Protein AF-A0A800J7E5-F1 (afdb_monomer_lite)

Secondary structure (DSSP, 8-state):
-PPPHHHHHHHHHHHHHHHT--HHHHHHHHHTHHHHHHHHHHS-HHHHHHHHHHHHHHHHHHHSGGG----HHHHHHHHHTTT---SSGGGGGGS-HHHHHHHHHHHHHH-THHHHHHH-S-SS-TTSSTTTSHHHHHHHHHHHHHHHHHHTT----SGGGHHHHHHHHHHHHH--HHHHHHHHHHHHHHHHHHHTTPPP--SS-GGGHHHHSTTHHHHHHHHHHHHHHHHHHHHHHHH-TT-EEEEETTTTEEEEE-SSHHHHHHHH--

Radius of gyration: 21.54 Å; chains: 1; bounding box: 49×42×63 Å

pLDDT: mean 70.11, std 16.95, range [33.72, 95.81]

Structure (mmCIF, N/CA/C/O backbone):
data_AF-A0A800J7E5-F1
#
_entry.id   AF-A0A800J7E5-F1
#
loop_
_atom_site.group_PDB
_atom_site.id
_atom_site.type_symbol
_atom_site.label_atom_id
_atom_site.label_alt_id
_atom_site.label_comp_id
_atom_site.label_asym_id
_atom_site.label_entity_id
_atom_site.label_seq_id
_atom_site.pdbx_PDB_ins_code
_atom_site.Cartn_x
_atom_site.Cartn_y
_atom_site.Cartn_z
_atom_site.occupancy
_atom_site.B_iso_or_equiv
_atom_site.auth_seq_id
_atom_site.auth_comp_id
_atom_site.auth_asym_id
_atom_site.auth_atom_id
_atom_site.pdbx_PDB_model_num
ATOM 1 N N . MET A 1 1 ? -22.835 11.281 12.308 1.00 57.75 1 MET A N 1
ATOM 2 C CA . MET A 1 1 ? -21.982 12.277 12.994 1.00 57.75 1 MET A CA 1
ATOM 3 C C . MET A 1 1 ? -21.643 13.402 12.027 1.00 57.75 1 MET A C 1
ATOM 5 O O . MET A 1 1 ? -21.730 13.185 10.824 1.00 57.75 1 MET A O 1
ATOM 9 N N . ARG A 1 2 ? -21.329 14.606 12.524 1.00 81.38 2 ARG A N 1
ATOM 10 C CA . ARG A 1 2 ? -20.777 15.681 11.682 1.00 81.38 2 ARG A CA 1
ATOM 11 C C . ARG A 1 2 ? -19.274 15.453 11.550 1.00 81.38 2 ARG A C 1
ATOM 13 O O . ARG A 1 2 ? -18.627 15.293 12.574 1.00 81.38 2 ARG A O 1
ATOM 20 N N . LEU A 1 3 ? -18.767 15.459 10.318 1.00 87.06 3 LEU A N 1
ATOM 21 C CA . LEU A 1 3 ? -17.336 15.328 10.045 1.00 87.06 3 LEU A CA 1
ATOM 22 C C . LEU A 1 3 ? -16.571 16.547 10.565 1.00 87.06 3 LEU A C 1
ATOM 24 O O . LEU A 1 3 ? -17.010 17.690 10.351 1.00 87.06 3 LEU A O 1
ATOM 28 N N . THR A 1 4 ? -15.418 16.298 11.178 1.00 92.94 4 THR A N 1
ATOM 29 C CA . THR A 1 4 ? -14.428 17.319 11.532 1.00 92.94 4 THR A CA 1
ATOM 30 C C . THR A 1 4 ? -13.880 18.003 1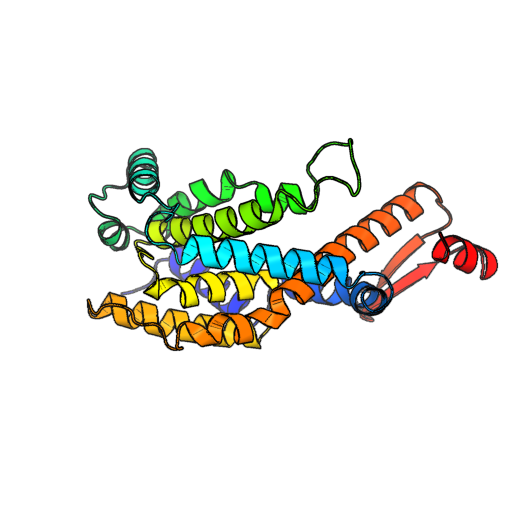0.274 1.00 92.94 4 THR A C 1
ATOM 32 O O . THR A 1 4 ? -14.097 17.558 9.141 1.00 92.94 4 THR A O 1
ATOM 35 N N . ASP A 1 5 ? -13.172 19.122 10.438 1.00 93.12 5 ASP A N 1
ATOM 36 C CA . ASP A 1 5 ? -12.547 19.801 9.296 1.00 93.12 5 ASP A CA 1
ATOM 37 C C . ASP A 1 5 ? -11.437 18.955 8.657 1.00 93.12 5 ASP A C 1
ATOM 39 O O . ASP A 1 5 ? -11.284 18.981 7.430 1.00 93.12 5 ASP A O 1
ATOM 43 N N . TYR A 1 6 ? -10.734 18.159 9.471 1.00 91.94 6 TYR A N 1
ATOM 44 C CA . TYR A 1 6 ? -9.749 17.183 9.016 1.00 91.94 6 TYR A CA 1
ATOM 45 C C . TYR A 1 6 ? -10.402 16.096 8.161 1.00 91.94 6 TYR A C 1
ATOM 47 O O . TYR A 1 6 ? -10.038 15.917 7.000 1.00 91.94 6 TYR A O 1
ATOM 55 N N . GLU A 1 7 ? -11.442 15.439 8.676 1.00 92.19 7 GLU A N 1
ATOM 56 C CA . GLU A 1 7 ? -12.164 14.385 7.954 1.00 92.19 7 GLU A CA 1
ATOM 57 C C . GLU A 1 7 ? -12.801 14.910 6.667 1.00 92.19 7 GLU A C 1
ATOM 59 O O . GLU A 1 7 ? -12.764 14.251 5.632 1.00 92.19 7 GLU A O 1
ATOM 64 N N . ARG A 1 8 ? -13.334 16.138 6.679 1.00 93.50 8 ARG A N 1
ATOM 65 C CA . ARG A 1 8 ? -13.879 16.769 5.470 1.00 93.50 8 ARG A CA 1
ATOM 66 C C . ARG A 1 8 ? -12.790 17.046 4.434 1.00 93.50 8 ARG A C 1
ATOM 68 O O . ARG A 1 8 ? -13.059 17.015 3.234 1.00 93.50 8 ARG A O 1
ATOM 75 N N . LYS A 1 9 ? -11.566 17.363 4.869 1.00 91.06 9 LYS A N 1
ATOM 76 C CA . LYS A 1 9 ? -10.411 17.508 3.974 1.00 91.06 9 LYS A CA 1
ATOM 77 C C . LYS A 1 9 ? -10.008 16.154 3.394 1.00 91.06 9 LYS A C 1
ATOM 79 O O . LYS A 1 9 ? -9.922 16.065 2.171 1.00 91.06 9 LYS A O 1
ATOM 84 N N . ALA A 1 10 ? -9.861 15.134 4.235 1.00 86.75 10 ALA A N 1
ATOM 85 C CA . ALA A 1 10 ? -9.541 13.773 3.819 1.00 86.75 10 ALA A CA 1
ATOM 86 C C . ALA A 1 10 ? -10.580 13.230 2.823 1.00 86.75 10 ALA A C 1
ATOM 88 O O . ALA A 1 10 ? -10.222 12.769 1.744 1.00 86.75 10 ALA A O 1
ATOM 89 N N . GLN A 1 11 ? -11.875 13.406 3.104 1.00 89.12 11 GLN A N 1
ATOM 90 C CA . GLN A 1 11 ? -12.958 13.022 2.198 1.00 89.12 11 GLN A CA 1
ATOM 91 C C . GLN A 1 11 ? -12.808 13.675 0.817 1.00 89.12 11 GLN A C 1
ATOM 93 O O . GLN A 1 11 ? -12.872 12.990 -0.200 1.00 89.12 11 GLN A O 1
ATOM 98 N N . ARG A 1 12 ? -12.561 14.991 0.755 1.00 86.81 12 ARG A N 1
ATOM 99 C CA . ARG A 1 12 ? -12.357 15.688 -0.528 1.00 86.81 12 ARG A CA 1
ATOM 100 C C . ARG A 1 12 ? -11.139 15.168 -1.288 1.00 86.81 12 ARG A C 1
ATOM 102 O O . ARG A 1 12 ? -11.148 15.158 -2.518 1.00 86.81 12 ARG A O 1
ATOM 109 N N . GLU A 1 13 ? -10.074 14.802 -0.581 1.00 80.31 13 GLU A N 1
ATOM 110 C CA . GLU A 1 13 ? -8.869 14.225 -1.183 1.00 80.31 13 GLU A CA 1
ATOM 111 C C . GLU A 1 13 ? -9.143 12.832 -1.753 1.00 80.31 13 GLU A C 1
ATOM 113 O O . GLU A 1 13 ? -8.784 12.582 -2.905 1.00 80.31 13 GLU A O 1
ATOM 118 N N . ILE A 1 14 ? -9.864 11.987 -1.012 1.00 81.50 14 ILE A N 1
ATOM 119 C CA . ILE A 1 14 ? -10.310 10.664 -1.463 1.00 81.50 14 ILE A CA 1
ATOM 120 C C . ILE A 1 14 ? -11.225 10.797 -2.680 1.00 81.50 14 ILE A C 1
ATOM 122 O O . ILE A 1 14 ? -10.956 10.181 -3.702 1.00 81.50 14 ILE A O 1
ATOM 126 N N . GLU A 1 15 ? -12.244 11.658 -2.642 1.00 82.88 15 GLU A N 1
ATOM 127 C CA . GLU A 1 15 ? -13.165 11.872 -3.768 1.00 82.88 15 GLU A CA 1
ATOM 128 C C . GLU A 1 15 ? -12.443 12.384 -5.022 1.00 82.88 15 GLU A C 1
ATOM 130 O O . GLU A 1 15 ? -12.797 12.029 -6.150 1.00 82.88 15 GLU A O 1
ATOM 135 N N . ARG A 1 16 ? -11.431 13.247 -4.853 1.00 78.62 16 ARG A N 1
ATOM 136 C CA . ARG A 1 16 ? -10.593 13.729 -5.961 1.00 78.62 16 ARG A CA 1
ATOM 137 C C . ARG A 1 16 ? -9.743 12.598 -6.529 1.00 78.62 16 ARG A C 1
ATOM 139 O O . ARG A 1 16 ? -9.667 12.442 -7.749 1.00 78.62 16 ARG A O 1
ATOM 146 N N . TRP A 1 17 ? -9.127 11.804 -5.653 1.00 77.44 17 TRP A N 1
ATOM 147 C CA . TRP A 1 17 ? -8.387 10.617 -6.053 1.00 77.44 17 TRP A CA 1
ATOM 148 C C . TRP A 1 17 ? -9.305 9.645 -6.790 1.00 77.44 17 TRP A C 1
ATOM 150 O O . TRP A 1 17 ? -8.951 9.230 -7.889 1.00 77.44 17 TRP A O 1
ATOM 160 N N . GLU A 1 18 ? -10.500 9.342 -6.272 1.00 72.94 18 GLU A N 1
ATOM 161 C CA . GLU A 1 18 ? -11.514 8.453 -6.855 1.00 72.94 18 GLU A CA 1
ATOM 162 C C . GLU A 1 18 ? -11.912 8.858 -8.275 1.00 72.94 18 GLU A C 1
ATOM 164 O O . GLU A 1 18 ? -11.891 8.017 -9.178 1.00 72.94 18 GLU A O 1
ATOM 169 N N . ARG A 1 19 ? -12.152 10.152 -8.500 1.00 73.81 19 ARG A N 1
ATOM 170 C CA . ARG A 1 19 ? -12.465 10.713 -9.824 1.00 73.81 19 ARG A CA 1
ATOM 171 C C . ARG A 1 19 ? -11.281 10.728 -10.795 1.00 73.81 19 ARG A C 1
ATOM 173 O O . ARG A 1 19 ? -11.481 10.963 -11.981 1.00 73.81 19 ARG A O 1
ATOM 180 N N . GLY A 1 20 ? -10.067 10.437 -10.326 1.00 63.81 20 GLY A N 1
ATOM 181 C CA . GLY A 1 20 ? -8.857 10.474 -11.149 1.00 63.81 20 GLY A CA 1
ATOM 182 C C . GLY A 1 20 ? -8.358 11.896 -11.416 1.00 63.81 20 GLY A C 1
ATOM 183 O O . GLY A 1 20 ? -7.551 12.103 -12.314 1.00 63.81 20 GLY A O 1
ATOM 184 N N . GLU A 1 21 ? -8.805 12.878 -10.632 1.00 54.41 21 GLU A N 1
ATOM 185 C CA . GLU A 1 21 ? -8.426 14.297 -10.733 1.00 54.41 21 GLU A CA 1
ATOM 186 C C . GLU A 1 21 ? -7.140 14.616 -9.950 1.00 54.41 21 GLU A C 1
ATOM 188 O O . GLU A 1 21 ? -6.928 15.721 -9.448 1.00 54.41 21 GLU A O 1
ATOM 193 N N . SER A 1 22 ? -6.262 13.624 -9.812 1.00 53.06 22 SER A N 1
ATOM 194 C CA . SER A 1 22 ? -4.907 13.851 -9.331 1.00 53.06 22 SER A CA 1
ATOM 195 C C . SER A 1 22 ? -4.099 14.467 -10.470 1.00 53.06 22 SER A C 1
ATOM 197 O O . SER A 1 22 ? -3.801 13.786 -11.453 1.00 53.06 22 SER A O 1
ATOM 199 N N . LEU A 1 23 ? -3.720 15.741 -10.319 1.00 39.16 23 LEU A N 1
ATOM 200 C CA . LEU A 1 23 ? -2.792 16.433 -11.225 1.00 39.16 23 LEU A CA 1
ATOM 201 C C . LEU A 1 23 ? -1.513 15.611 -11.458 1.00 39.16 23 LEU A C 1
ATOM 203 O O . LEU A 1 23 ? -0.957 15.636 -12.548 1.00 39.16 23 LEU A O 1
ATOM 207 N N . PHE A 1 24 ? -1.092 14.822 -10.465 1.00 40.38 24 PHE A N 1
ATOM 208 C CA . PHE A 1 24 ? 0.073 13.947 -10.561 1.00 40.38 24 PHE A CA 1
ATOM 209 C C . PHE A 1 24 ? -0.199 12.674 -11.381 1.00 40.38 24 PHE A C 1
ATOM 211 O O . PHE A 1 24 ? 0.635 12.280 -12.183 1.00 40.38 24 PHE A O 1
ATOM 218 N N . GLY A 1 25 ? -1.372 12.046 -11.237 1.00 46.09 25 GLY A N 1
ATOM 219 C CA . GLY A 1 25 ? -1.725 10.821 -11.971 1.00 46.09 25 GLY A CA 1
ATOM 220 C C . GLY A 1 25 ? -1.997 11.059 -13.459 1.00 46.09 25 GLY A C 1
ATOM 221 O O . GLY A 1 25 ? -1.584 10.259 -14.295 1.00 46.09 25 GLY A O 1
ATOM 222 N N . GLN A 1 26 ? -2.638 12.182 -13.798 1.00 45.44 26 GLN A N 1
ATOM 223 C CA . GLN A 1 26 ? -2.862 12.580 -15.193 1.00 45.44 26 GLN A CA 1
ATOM 224 C C . GLN A 1 26 ? -1.558 13.011 -15.876 1.00 45.44 26 GLN A C 1
ATOM 226 O O . GLN A 1 26 ? -1.307 12.602 -17.008 1.00 45.44 26 GLN A O 1
ATOM 231 N N . ALA A 1 27 ? -0.701 13.766 -15.176 1.00 40.22 27 ALA A N 1
ATOM 232 C CA . ALA A 1 27 ? 0.614 14.156 -15.685 1.00 40.22 27 ALA A CA 1
ATOM 233 C C . ALA A 1 27 ? 1.555 12.952 -15.851 1.00 40.22 27 ALA A C 1
ATOM 235 O O . ALA A 1 27 ? 2.236 12.847 -16.868 1.00 40.22 27 ALA A O 1
ATOM 236 N N . LEU A 1 28 ? 1.551 12.008 -14.900 1.00 42.78 28 LEU A N 1
ATOM 237 C CA . LEU A 1 28 ? 2.357 10.792 -14.981 1.00 42.78 28 LEU A CA 1
ATOM 238 C C . LEU A 1 28 ? 1.869 9.886 -16.116 1.00 42.78 28 LEU A C 1
ATOM 240 O O . LEU A 1 28 ? 2.655 9.556 -16.989 1.00 42.78 28 LEU A O 1
ATOM 244 N N . GLY A 1 29 ? 0.576 9.554 -16.186 1.00 48.12 29 GLY A N 1
ATOM 245 C CA . GLY A 1 29 ? 0.036 8.707 -17.260 1.00 48.12 29 GLY A CA 1
ATOM 246 C C . GLY A 1 29 ? 0.249 9.288 -18.664 1.00 48.12 29 GLY A C 1
ATOM 247 O O . GLY A 1 29 ? 0.373 8.548 -19.638 1.00 48.12 29 GLY A O 1
ATOM 248 N N . PHE A 1 30 ? 0.343 10.612 -18.777 1.00 44.53 30 PHE A N 1
ATOM 249 C CA . PHE A 1 30 ? 0.666 11.267 -20.031 1.00 44.53 30 PHE A CA 1
ATOM 250 C C . PHE A 1 30 ? 2.170 11.243 -20.371 1.00 44.53 30 PHE A C 1
ATOM 252 O O . PHE A 1 30 ? 2.529 10.893 -21.498 1.00 44.53 30 PHE A O 1
ATOM 259 N N . ALA A 1 31 ? 3.047 11.516 -19.399 1.00 45.06 31 ALA A N 1
ATOM 260 C CA . ALA A 1 31 ? 4.502 11.435 -19.558 1.00 45.06 31 ALA A CA 1
ATOM 261 C C . ALA A 1 31 ? 4.994 10.033 -19.968 1.00 45.06 31 ALA A C 1
ATOM 263 O O . ALA A 1 31 ? 6.062 9.900 -20.562 1.00 45.06 31 ALA A O 1
ATOM 264 N N . MET A 1 32 ? 4.205 8.992 -19.688 1.00 48.09 32 MET A N 1
ATOM 265 C CA . MET A 1 32 ? 4.544 7.600 -19.991 1.00 48.09 32 MET A CA 1
ATOM 266 C C . MET A 1 32 ? 4.241 7.209 -21.442 1.00 48.09 32 MET A C 1
ATOM 268 O O . MET A 1 32 ? 4.856 6.277 -21.935 1.00 48.09 32 MET A O 1
ATOM 272 N N . LYS A 1 33 ? 3.397 7.940 -22.189 1.00 54.19 33 LYS A N 1
ATOM 273 C CA . LYS A 1 33 ? 3.013 7.571 -23.574 1.00 54.19 33 LYS A CA 1
ATOM 274 C C . LYS A 1 33 ? 4.180 7.329 -24.557 1.00 54.19 33 LYS A C 1
ATOM 276 O O . LYS A 1 33 ? 4.079 6.398 -25.354 1.00 54.19 33 LYS A O 1
ATOM 281 N N . PRO A 1 34 ? 5.280 8.108 -24.550 1.00 46.12 34 PRO A N 1
ATOM 282 C CA . PRO A 1 34 ? 6.450 7.817 -25.387 1.00 46.12 34 PRO A CA 1
ATOM 283 C C . PRO A 1 34 ? 7.150 6.518 -24.974 1.00 46.12 34 PRO A C 1
ATOM 285 O O . PRO A 1 34 ? 7.723 5.818 -25.806 1.00 46.12 34 PRO A O 1
ATOM 288 N N . VAL A 1 35 ? 7.070 6.175 -23.690 1.00 50.12 35 VAL A N 1
ATOM 289 C CA . VAL A 1 35 ? 7.561 4.903 -23.174 1.00 50.12 35 VAL A CA 1
ATOM 290 C C . VAL A 1 35 ? 6.605 3.777 -23.534 1.00 50.12 35 VAL A C 1
ATOM 292 O O . VAL A 1 35 ? 7.068 2.726 -23.945 1.00 50.12 35 VAL A O 1
ATOM 295 N N . ASP A 1 36 ? 5.293 3.983 -23.472 1.00 50.25 36 ASP A N 1
ATOM 296 C CA . ASP A 1 36 ? 4.305 2.990 -23.900 1.00 50.25 36 ASP A CA 1
ATOM 297 C C . ASP A 1 36 ? 4.588 2.504 -25.332 1.00 50.25 36 ASP A C 1
ATOM 299 O O . ASP A 1 36 ? 4.473 1.315 -25.610 1.00 50.25 36 ASP A O 1
ATOM 303 N N . TRP A 1 37 ? 5.039 3.404 -26.215 1.00 50.06 37 TRP A N 1
ATOM 304 C CA . TRP A 1 37 ? 5.510 3.077 -27.566 1.00 50.06 37 TRP A CA 1
ATOM 305 C C . TRP A 1 37 ? 6.867 2.343 -27.594 1.00 50.06 37 TRP A C 1
ATOM 307 O O . TRP A 1 37 ? 7.051 1.419 -28.386 1.00 50.06 37 TRP A O 1
ATOM 317 N N . ALA A 1 38 ? 7.819 2.724 -26.735 1.00 51.16 38 ALA A N 1
ATOM 318 C CA . ALA A 1 38 ? 9.132 2.079 -26.628 1.00 51.16 38 ALA A CA 1
ATOM 319 C C . ALA A 1 38 ? 9.072 0.698 -25.931 1.00 51.16 38 ALA A C 1
ATOM 321 O O . ALA A 1 38 ? 9.904 -0.174 -26.180 1.00 51.16 38 ALA A O 1
ATOM 322 N N . PHE A 1 39 ? 8.076 0.469 -25.080 1.00 54.75 39 PHE A N 1
ATOM 323 C CA . PHE A 1 39 ? 7.920 -0.728 -24.258 1.00 54.75 39 PHE A CA 1
ATOM 324 C C . PHE A 1 39 ? 7.829 -2.005 -25.097 1.00 54.75 39 PHE A C 1
ATOM 326 O O . PHE A 1 39 ? 8.580 -2.948 -24.850 1.00 54.75 39 PHE A O 1
ATOM 333 N N . ASP A 1 40 ? 7.000 -1.992 -26.147 1.00 54.88 40 ASP A N 1
ATOM 334 C CA . ASP A 1 40 ? 6.821 -3.130 -27.060 1.00 54.88 40 ASP A CA 1
ATOM 335 C C . ASP A 1 40 ? 8.089 -3.464 -27.873 1.00 54.88 40 ASP A C 1
ATOM 337 O O . ASP A 1 40 ? 8.135 -4.483 -28.562 1.00 54.88 40 ASP A O 1
ATOM 341 N N . ARG A 1 41 ? 9.129 -2.618 -27.816 1.00 53.44 41 ARG A N 1
ATOM 342 C CA . ARG A 1 41 ? 10.362 -2.769 -28.601 1.00 53.44 41 ARG A CA 1
ATOM 343 C C . ARG A 1 41 ? 11.613 -3.047 -27.768 1.00 53.44 41 ARG A C 1
ATOM 345 O O . ARG A 1 41 ? 12.579 -3.564 -28.324 1.00 53.44 41 ARG A O 1
ATOM 352 N N . PHE A 1 42 ? 11.604 -2.720 -26.471 1.00 52.00 42 PHE A N 1
ATOM 353 C CA . PHE A 1 42 ? 12.815 -2.694 -25.637 1.00 52.00 42 PHE A CA 1
ATOM 354 C C . PHE A 1 42 ? 12.745 -3.490 -24.324 1.00 52.00 42 PHE A C 1
ATOM 356 O O . PHE A 1 42 ? 13.793 -3.676 -23.707 1.00 52.00 42 PHE A O 1
ATOM 363 N N . VAL A 1 43 ? 11.578 -3.975 -23.876 1.00 59.41 43 VAL A N 1
ATOM 364 C CA . VAL A 1 43 ? 11.496 -4.825 -22.670 1.00 59.41 43 VAL A CA 1
ATOM 365 C C . VAL A 1 43 ? 11.503 -6.305 -23.069 1.00 59.41 43 VAL A C 1
ATOM 367 O O . VAL A 1 43 ? 10.558 -6.752 -23.713 1.00 59.41 43 VAL A O 1
ATOM 370 N N . PRO A 1 44 ? 12.540 -7.085 -22.703 1.00 66.31 44 PRO A N 1
ATOM 371 C CA . PRO A 1 44 ? 12.578 -8.518 -22.986 1.00 66.31 44 PRO A CA 1
ATOM 372 C C . PRO A 1 44 ? 11.483 -9.276 -22.228 1.00 66.31 44 PRO A C 1
ATOM 374 O O . PRO A 1 44 ? 11.238 -8.980 -21.055 1.00 66.31 44 PRO A O 1
ATOM 377 N N . ASP A 1 45 ? 10.915 -10.317 -22.845 1.00 71.00 45 ASP A N 1
ATOM 378 C CA . ASP A 1 45 ? 9.927 -11.203 -22.201 1.00 71.00 45 ASP A CA 1
ATOM 379 C C . ASP A 1 45 ? 10.442 -11.768 -20.864 1.00 71.00 45 ASP A C 1
ATOM 381 O O . ASP A 1 45 ? 9.694 -11.856 -19.896 1.00 71.00 45 ASP A O 1
ATOM 385 N N . SER A 1 46 ? 11.755 -11.999 -20.742 1.00 67.38 46 SER A N 1
ATOM 386 C CA . SER A 1 46 ? 12.390 -12.475 -19.506 1.00 67.38 46 SER A CA 1
ATOM 387 C C . SER A 1 46 ? 12.229 -11.540 -18.299 1.00 67.38 46 SER A C 1
ATOM 389 O O . SER A 1 46 ? 12.265 -12.003 -17.159 1.00 67.38 46 SER A O 1
ATOM 391 N N . VAL A 1 47 ? 12.037 -10.232 -18.513 1.00 68.00 47 VAL A N 1
ATOM 392 C CA . VAL A 1 47 ? 11.751 -9.273 -17.430 1.00 68.00 47 VAL A CA 1
ATOM 393 C C . VAL A 1 47 ? 10.322 -9.453 -16.927 1.00 68.00 47 VAL A C 1
ATOM 395 O O . VAL A 1 47 ? 10.082 -9.435 -15.719 1.00 68.00 47 VAL A O 1
ATOM 398 N N . VAL A 1 48 ? 9.376 -9.645 -17.848 1.00 71.69 48 VAL A N 1
ATOM 399 C CA . VAL A 1 48 ? 7.968 -9.896 -17.521 1.00 71.69 48 VAL A CA 1
ATOM 400 C C . VAL A 1 48 ? 7.823 -11.254 -16.836 1.00 71.69 48 VAL A C 1
ATOM 402 O O . VAL A 1 48 ? 7.131 -11.350 -15.821 1.00 71.69 48 VAL A O 1
ATOM 405 N N . ASP A 1 49 ? 8.530 -12.272 -17.326 1.00 72.62 49 ASP A N 1
ATOM 406 C CA . ASP A 1 49 ? 8.561 -13.610 -16.735 1.00 72.62 49 ASP A CA 1
ATOM 407 C C . ASP A 1 49 ? 9.158 -13.579 -15.322 1.00 72.62 49 ASP A C 1
ATOM 409 O O . ASP A 1 49 ? 8.537 -14.070 -14.383 1.00 72.62 49 ASP A O 1
ATOM 413 N N . GLY A 1 50 ? 10.290 -12.894 -15.118 1.00 72.56 50 GLY A N 1
ATOM 414 C CA . GLY A 1 50 ? 10.900 -12.747 -13.792 1.00 72.56 50 GLY A CA 1
ATOM 415 C C . GLY A 1 50 ? 10.004 -12.018 -12.781 1.00 72.56 50 GLY A C 1
ATOM 416 O O . GLY A 1 50 ? 9.910 -12.426 -11.623 1.00 72.56 50 GLY A O 1
ATOM 417 N N . LEU A 1 51 ? 9.287 -10.971 -13.210 1.00 72.62 51 LEU A N 1
ATOM 418 C CA . LEU A 1 51 ? 8.284 -10.292 -12.377 1.00 72.62 51 LEU A CA 1
ATOM 419 C C . LEU A 1 51 ? 7.079 -11.194 -12.078 1.00 72.62 51 LEU A C 1
ATOM 421 O O . LEU A 1 51 ? 6.526 -11.135 -10.979 1.00 72.62 51 LEU A O 1
ATOM 425 N N . THR A 1 52 ? 6.682 -12.033 -13.035 1.00 77.75 52 THR A N 1
ATOM 426 C CA . THR A 1 52 ? 5.583 -12.995 -12.884 1.00 77.75 52 THR A CA 1
ATOM 427 C C . THR A 1 52 ? 5.938 -14.090 -11.883 1.00 77.75 52 THR A C 1
ATOM 429 O O . THR A 1 52 ? 5.132 -14.396 -10.997 1.00 77.75 52 THR A O 1
ATOM 432 N N . ASP A 1 53 ? 7.144 -14.645 -11.973 1.00 77.62 53 ASP A N 1
ATOM 433 C CA . ASP A 1 53 ? 7.655 -15.644 -11.036 1.00 77.62 53 ASP A CA 1
ATOM 434 C C . ASP A 1 53 ? 7.812 -15.049 -9.638 1.00 77.62 53 ASP A C 1
ATOM 436 O O . ASP A 1 53 ? 7.375 -15.649 -8.656 1.00 77.62 53 ASP A O 1
ATOM 440 N N . ALA A 1 54 ? 8.336 -13.827 -9.533 1.00 75.00 54 ALA A N 1
ATOM 441 C CA . ALA A 1 54 ? 8.489 -13.151 -8.253 1.00 75.00 54 ALA A CA 1
ATOM 442 C C . ALA A 1 54 ? 7.148 -12.806 -7.589 1.00 75.00 54 ALA A C 1
ATOM 444 O O . ALA A 1 54 ? 6.999 -12.987 -6.380 1.00 75.00 54 ALA A O 1
ATOM 445 N N . LEU A 1 55 ? 6.155 -12.360 -8.366 1.00 75.88 55 LEU A N 1
ATOM 446 C CA . LEU A 1 55 ? 4.792 -12.153 -7.881 1.00 75.88 55 LEU A CA 1
ATOM 447 C C . LEU A 1 55 ? 4.166 -13.479 -7.435 1.00 75.88 55 LEU A C 1
ATOM 449 O O . LEU A 1 55 ? 3.559 -13.538 -6.371 1.00 75.88 55 LEU A O 1
ATOM 453 N N . THR A 1 56 ? 4.348 -14.554 -8.206 1.00 80.25 56 THR A N 1
ATOM 454 C CA . THR A 1 56 ? 3.850 -15.895 -7.856 1.00 80.25 56 THR A CA 1
ATOM 455 C C . THR A 1 56 ? 4.483 -16.397 -6.558 1.00 80.25 56 THR A C 1
ATOM 457 O O . THR A 1 56 ? 3.772 -16.877 -5.674 1.00 80.25 56 THR A O 1
ATOM 460 N N . GLN A 1 57 ? 5.796 -16.224 -6.401 1.00 78.38 57 GLN A N 1
ATOM 461 C CA . GLN A 1 57 ? 6.523 -16.573 -5.186 1.00 78.38 57 GLN A CA 1
ATOM 462 C C . GLN A 1 57 ? 6.027 -15.749 -3.991 1.00 78.38 57 GLN A C 1
ATOM 464 O O . GLN A 1 57 ? 5.693 -16.325 -2.959 1.00 78.38 57 GLN A O 1
ATOM 469 N N . ALA A 1 58 ? 5.893 -14.428 -4.132 1.00 75.81 58 ALA A N 1
ATOM 470 C CA . ALA A 1 58 ? 5.388 -13.568 -3.062 1.00 75.81 58 ALA A CA 1
ATOM 471 C C . ALA A 1 58 ? 3.940 -13.905 -2.670 1.00 75.81 58 ALA A C 1
ATOM 473 O O . ALA A 1 58 ? 3.603 -13.917 -1.488 1.00 75.81 58 ALA A O 1
ATOM 474 N N . LEU A 1 59 ? 3.087 -14.241 -3.643 1.00 76.62 59 LEU A N 1
ATOM 475 C CA . LEU A 1 59 ? 1.732 -14.719 -3.376 1.00 76.62 59 LEU A CA 1
ATOM 476 C C . LEU A 1 59 ? 1.710 -16.071 -2.660 1.00 76.62 59 LEU A C 1
ATOM 478 O O . LEU A 1 59 ? 0.866 -16.270 -1.789 1.00 76.62 59 LEU A O 1
ATOM 482 N N . SER A 1 60 ? 2.609 -16.997 -3.004 1.00 77.00 60 SER A N 1
ATOM 483 C CA . SER A 1 60 ? 2.717 -18.266 -2.276 1.00 77.00 60 SER A CA 1
ATOM 484 C C . SER A 1 60 ? 3.120 -18.032 -0.820 1.00 77.00 60 SER A C 1
ATOM 486 O O . SER A 1 60 ? 2.460 -18.543 0.079 1.00 77.00 60 SER A O 1
ATOM 488 N N . SER A 1 61 ? 4.084 -17.136 -0.579 1.00 70.19 61 SER A N 1
ATOM 489 C CA . SER A 1 61 ? 4.478 -16.720 0.769 1.00 70.19 61 SER A CA 1
ATOM 490 C C . SER A 1 61 ? 3.344 -16.039 1.540 1.00 70.19 61 SER A C 1
ATOM 492 O O . SER A 1 61 ? 3.232 -16.250 2.743 1.00 70.19 61 SER A O 1
ATOM 494 N N . LEU A 1 62 ? 2.472 -15.270 0.874 1.00 68.88 62 LEU A N 1
ATOM 495 C CA . LEU A 1 62 ? 1.264 -14.718 1.502 1.00 68.88 62 LEU A CA 1
ATOM 496 C C . LEU A 1 62 ? 0.235 -15.787 1.886 1.00 68.88 62 LEU A C 1
ATOM 498 O O . LEU A 1 62 ? -0.471 -15.619 2.879 1.00 68.88 62 LEU A O 1
ATOM 502 N N . ASN A 1 63 ? 0.102 -16.842 1.083 1.00 67.38 63 ASN A N 1
ATOM 503 C CA . ASN A 1 63 ? -0.903 -17.882 1.294 1.00 67.38 63 ASN A CA 1
ATOM 504 C C . ASN A 1 63 ? -0.462 -18.922 2.341 1.00 67.38 63 ASN A C 1
ATOM 506 O O . ASN A 1 63 ? -1.302 -19.576 2.962 1.00 67.38 63 ASN A O 1
ATOM 510 N N . ASP A 1 64 ? 0.845 -19.055 2.567 1.00 65.62 64 ASP A N 1
ATOM 511 C CA . ASP A 1 64 ? 1.409 -19.900 3.614 1.00 65.62 64 ASP A CA 1
ATOM 512 C C . ASP A 1 64 ? 1.217 -19.241 4.990 1.00 65.62 64 ASP A C 1
ATOM 514 O O . ASP A 1 64 ? 1.954 -18.336 5.383 1.00 65.62 64 ASP A O 1
ATOM 518 N N . ALA A 1 65 ? 0.225 -19.721 5.749 1.00 47.97 65 ALA A N 1
ATOM 519 C CA . ALA A 1 65 ? -0.198 -19.169 7.045 1.00 47.97 65 ALA A CA 1
ATOM 520 C C . ALA A 1 65 ? 0.922 -19.048 8.103 1.00 47.97 65 ALA A C 1
ATOM 522 O O . ALA A 1 65 ? 0.811 -18.248 9.029 1.00 47.97 65 ALA A O 1
ATOM 523 N N . SER A 1 66 ? 2.009 -19.815 7.974 1.00 45.62 66 SER A N 1
ATOM 524 C CA . SER A 1 66 ? 3.197 -19.736 8.837 1.00 45.62 66 SER A CA 1
ATOM 525 C C . SER A 1 66 ? 4.118 -18.548 8.535 1.00 45.62 66 SER A C 1
ATOM 527 O O . SER A 1 66 ? 4.991 -18.238 9.339 1.00 45.62 66 SER A O 1
ATOM 529 N N . THR A 1 67 ? 3.952 -17.901 7.382 1.00 46.62 67 THR A N 1
ATOM 530 C CA . THR A 1 67 ? 4.852 -16.864 6.844 1.00 46.62 67 THR A CA 1
ATOM 531 C C . THR A 1 67 ? 4.252 -15.467 6.932 1.00 46.62 67 THR A C 1
ATOM 533 O O . THR A 1 67 ? 4.779 -14.517 6.349 1.00 46.62 67 THR A O 1
ATOM 536 N N . TRP A 1 68 ? 3.135 -15.325 7.647 1.00 55.81 68 TRP A N 1
ATOM 537 C CA . TRP A 1 68 ? 2.445 -14.056 7.785 1.00 55.81 68 TRP A CA 1
ATOM 538 C C . TRP A 1 68 ? 3.384 -13.039 8.459 1.00 55.81 68 TRP A C 1
ATOM 540 O O . TRP A 1 68 ? 3.720 -13.147 9.634 1.00 55.81 68 TRP A O 1
ATOM 550 N N . THR A 1 69 ? 3.899 -12.100 7.658 1.00 56.16 69 THR A N 1
ATOM 551 C CA . THR A 1 69 ? 5.041 -11.229 8.007 1.00 56.16 69 THR A CA 1
ATOM 552 C C . THR A 1 69 ? 4.610 -9.970 8.771 1.00 56.16 69 THR A C 1
ATOM 554 O O . THR A 1 69 ? 5.439 -9.127 9.107 1.00 56.16 69 THR A O 1
ATOM 557 N N . PHE A 1 70 ? 3.308 -9.813 9.013 1.00 66.81 70 PHE A N 1
ATOM 558 C CA . PHE A 1 70 ? 2.732 -8.699 9.750 1.00 66.81 70 PHE A CA 1
ATOM 559 C C . PHE A 1 70 ? 2.473 -9.104 11.204 1.00 66.81 70 PHE A C 1
ATOM 561 O O . PHE A 1 70 ? 1.650 -9.977 11.485 1.00 66.81 70 PHE A O 1
ATOM 568 N N . ASN A 1 71 ? 3.172 -8.442 12.123 1.00 77.38 71 ASN A N 1
ATOM 569 C CA . ASN A 1 71 ? 2.928 -8.543 13.550 1.00 77.38 71 ASN A CA 1
ATOM 570 C C . ASN A 1 71 ? 2.114 -7.326 14.003 1.00 77.38 71 ASN A C 1
ATOM 572 O O . ASN A 1 71 ? 2.530 -6.188 13.811 1.00 77.38 71 ASN A O 1
ATOM 576 N N . GLU A 1 72 ? 0.948 -7.565 14.604 1.00 84.38 72 GLU A N 1
ATOM 577 C CA . GLU A 1 72 ? 0.105 -6.480 15.126 1.00 84.38 72 GLU A CA 1
ATOM 578 C C . GLU A 1 72 ? 0.764 -5.736 16.281 1.00 84.38 72 GLU A C 1
ATOM 580 O O . GLU A 1 72 ? 0.496 -4.551 16.457 1.00 84.38 72 GLU A O 1
ATOM 585 N N . ASN A 1 73 ? 1.645 -6.408 17.027 1.00 87.12 73 ASN A N 1
ATOM 586 C CA . ASN A 1 73 ? 2.354 -5.785 18.136 1.00 87.12 73 ASN A CA 1
ATOM 587 C C . ASN A 1 73 ? 3.185 -4.591 17.658 1.00 87.12 73 ASN A C 1
ATOM 589 O O . ASN A 1 73 ? 3.215 -3.589 18.353 1.00 87.12 73 ASN A O 1
ATOM 593 N N . ASP A 1 74 ? 3.757 -4.648 16.452 1.00 87.75 74 ASP A N 1
ATOM 594 C CA . ASP A 1 74 ? 4.532 -3.539 15.884 1.00 87.75 74 ASP A CA 1
ATOM 595 C C . ASP A 1 74 ? 3.657 -2.283 15.680 1.00 87.75 74 ASP A C 1
ATOM 597 O O . ASP A 1 74 ? 4.133 -1.155 15.774 1.00 87.75 74 ASP A O 1
ATOM 601 N N . VAL A 1 75 ? 2.363 -2.464 15.383 1.00 91.38 75 VAL A N 1
ATOM 602 C CA . VAL A 1 75 ? 1.404 -1.357 15.217 1.00 91.38 75 VAL A CA 1
ATOM 603 C C . VAL A 1 75 ? 0.923 -0.838 16.561 1.00 91.38 75 VAL A C 1
ATOM 605 O O . VAL A 1 75 ? 0.775 0.369 16.707 1.00 91.38 75 VAL A O 1
ATOM 608 N N . LEU A 1 76 ? 0.703 -1.726 17.531 1.00 94.38 76 LEU A N 1
ATOM 609 C CA . LEU A 1 76 ? 0.320 -1.336 18.888 1.00 94.38 76 LEU A CA 1
ATOM 610 C C . LEU A 1 76 ? 1.457 -0.594 19.604 1.00 94.38 76 LEU A C 1
ATOM 612 O O . LEU A 1 76 ? 1.202 0.425 20.228 1.00 94.38 76 LEU A O 1
ATOM 616 N N . GLU A 1 77 ? 2.705 -1.035 19.438 1.00 93.25 77 GLU A N 1
ATOM 617 C CA . GLU A 1 77 ? 3.896 -0.342 19.948 1.00 93.25 77 GLU A CA 1
ATOM 618 C C . GLU A 1 77 ? 4.046 1.042 19.296 1.00 93.25 77 GLU A C 1
ATOM 620 O O . GLU A 1 77 ? 4.225 2.044 19.981 1.00 93.25 77 GLU A O 1
ATOM 625 N N . ALA A 1 78 ? 3.863 1.140 17.973 1.00 91.44 78 ALA A N 1
ATOM 626 C CA . ALA A 1 78 ? 3.878 2.431 17.283 1.00 91.44 78 ALA A CA 1
ATOM 627 C C . ALA A 1 78 ? 2.708 3.356 17.680 1.00 91.44 78 ALA A C 1
ATOM 629 O O . ALA A 1 78 ? 2.829 4.576 17.551 1.00 91.44 78 ALA A O 1
ATOM 630 N N . ALA A 1 79 ? 1.575 2.792 18.110 1.00 95.38 79 ALA A N 1
ATOM 631 C CA . ALA A 1 79 ? 0.444 3.541 18.648 1.00 95.38 79 ALA A CA 1
ATOM 632 C C . ALA A 1 79 ? 0.759 4.060 20.059 1.00 95.38 79 ALA A C 1
ATOM 634 O O . ALA A 1 79 ? 0.542 5.240 20.329 1.00 95.38 79 ALA A O 1
ATOM 635 N N . GLU A 1 80 ? 1.356 3.224 20.912 1.00 94.88 80 GLU A N 1
ATOM 636 C CA . GLU A 1 80 ? 1.830 3.600 22.249 1.00 94.88 80 GLU A CA 1
ATOM 637 C C . GLU A 1 80 ? 2.865 4.737 22.183 1.00 94.88 80 GLU A C 1
ATOM 639 O O . GLU A 1 80 ? 2.737 5.723 22.904 1.00 94.88 80 GLU A O 1
ATOM 644 N N . ASP A 1 81 ? 3.807 4.682 21.235 1.00 94.12 81 ASP A N 1
ATOM 645 C CA . ASP A 1 81 ? 4.780 5.754 20.950 1.00 94.12 81 ASP A CA 1
ATOM 646 C C . ASP A 1 81 ? 4.143 7.105 20.559 1.00 94.12 81 ASP A C 1
ATOM 648 O O . ASP A 1 81 ? 4.814 8.144 20.549 1.00 94.12 81 ASP A O 1
ATOM 652 N N . LEU A 1 82 ? 2.873 7.093 20.149 1.00 93.44 82 LEU A N 1
ATOM 653 C CA . LEU A 1 82 ? 2.084 8.270 19.788 1.00 93.44 82 LEU A CA 1
ATOM 654 C C . LEU A 1 82 ? 1.040 8.627 20.856 1.00 93.44 82 LEU A C 1
ATOM 656 O O . LEU A 1 82 ? 0.178 9.459 20.582 1.00 93.44 82 LEU A O 1
ATOM 660 N N . ASP A 1 83 ? 1.117 8.015 22.042 1.00 95.56 83 ASP A N 1
ATOM 661 C CA . ASP A 1 83 ? 0.146 8.153 23.132 1.00 95.56 83 ASP A CA 1
ATOM 662 C C . ASP A 1 83 ? -1.291 7.738 22.723 1.00 95.56 83 ASP A C 1
ATOM 664 O O . ASP A 1 83 ? -2.279 8.236 23.265 1.00 95.56 83 ASP A O 1
ATOM 668 N N . ILE A 1 84 ? -1.425 6.812 21.763 1.00 95.81 84 ILE A N 1
ATOM 669 C CA . ILE A 1 84 ? -2.706 6.251 21.308 1.00 95.81 84 ILE A CA 1
ATOM 670 C C . ILE A 1 84 ? -2.984 4.956 22.080 1.00 95.81 84 ILE A C 1
ATOM 672 O O . ILE A 1 84 ? -2.376 3.914 21.830 1.00 95.81 84 ILE A O 1
ATOM 676 N N . GLU A 1 85 ? -3.940 4.999 23.007 1.00 93.75 85 GLU A N 1
ATOM 677 C CA . GLU A 1 85 ? -4.326 3.834 23.813 1.00 93.75 85 GLU A CA 1
ATOM 678 C C . GLU A 1 85 ? -5.098 2.792 22.982 1.00 93.75 85 GLU A C 1
ATOM 680 O O . GLU A 1 85 ? -6.248 3.012 22.594 1.00 93.75 85 GLU A O 1
ATOM 685 N N . ALA A 1 86 ? -4.497 1.625 22.738 1.00 94.62 86 ALA A N 1
ATOM 686 C CA . ALA A 1 86 ? -5.155 0.493 22.086 1.00 94.62 86 ALA A CA 1
ATOM 687 C C . ALA A 1 86 ? -4.632 -0.843 22.633 1.00 94.62 86 ALA A C 1
ATOM 689 O O . ALA A 1 86 ? -3.427 -1.078 22.684 1.00 94.62 86 ALA A O 1
ATOM 690 N N . SER A 1 87 ? -5.537 -1.744 23.023 1.00 92.06 87 SER A N 1
ATOM 691 C CA . SER A 1 87 ? -5.194 -3.094 23.501 1.00 92.06 87 SER A CA 1
ATOM 692 C C . SER A 1 87 ? -5.276 -4.151 22.397 1.00 92.06 87 SER A C 1
ATOM 694 O O . SER A 1 87 ? -4.648 -5.208 22.470 1.00 92.06 87 SER A O 1
ATOM 696 N N . ALA A 1 88 ? -6.041 -3.848 21.353 1.00 92.31 88 ALA A N 1
ATOM 697 C CA . ALA A 1 88 ? -6.158 -4.612 20.129 1.00 92.31 88 ALA A CA 1
ATOM 698 C C . ALA A 1 88 ? -6.263 -3.661 18.934 1.00 92.31 88 ALA A C 1
ATOM 700 O O . ALA A 1 88 ? -6.731 -2.533 19.059 1.00 92.31 88 ALA A O 1
ATOM 701 N N . ILE A 1 89 ? -5.918 -4.149 17.738 1.00 91.88 89 ILE A N 1
ATOM 702 C CA . ILE A 1 89 ? -6.049 -3.369 16.496 1.00 91.88 89 ILE A CA 1
ATOM 703 C C . ILE A 1 89 ? -7.461 -2.798 16.332 1.00 91.88 89 ILE A C 1
ATOM 705 O O . ILE A 1 89 ? -7.624 -1.663 15.906 1.00 91.88 89 ILE A O 1
ATOM 709 N N . GLY A 1 90 ? -8.494 -3.551 16.714 1.00 90.31 90 GLY A N 1
ATOM 710 C CA . GLY A 1 90 ? -9.880 -3.095 16.605 1.00 90.31 90 GLY A CA 1
ATOM 711 C C . GLY A 1 90 ? -10.205 -1.822 17.397 1.00 90.31 90 GLY A C 1
ATOM 712 O O . GLY A 1 90 ? -11.120 -1.115 16.966 1.00 90.31 90 GLY A O 1
ATOM 713 N N . ASP A 1 91 ? -9.467 -1.539 18.479 1.00 93.81 91 ASP A N 1
ATOM 714 C CA . ASP A 1 91 ? -9.649 -0.379 19.371 1.00 93.81 91 ASP A CA 1
ATOM 715 C C . ASP A 1 91 ? -9.193 0.923 18.698 1.00 93.81 91 ASP A C 1
ATOM 717 O O . ASP A 1 91 ? -9.717 1.997 18.975 1.00 93.81 91 ASP A O 1
ATOM 721 N N . LEU A 1 92 ? -8.269 0.832 17.732 1.00 94.50 92 LEU A N 1
ATOM 722 C CA . LEU A 1 92 ? -7.793 1.987 16.964 1.00 94.50 92 LEU A CA 1
ATOM 723 C C . LEU A 1 92 ? -8.936 2.690 16.210 1.00 94.50 92 LEU A C 1
ATOM 725 O O . LEU A 1 92 ? -8.851 3.876 15.924 1.00 94.50 92 LEU A O 1
ATOM 729 N N . ARG A 1 93 ? -10.049 1.999 15.928 1.00 91.50 93 ARG A N 1
ATOM 730 C CA . ARG A 1 93 ? -11.215 2.593 15.246 1.00 91.50 93 ARG A CA 1
ATOM 731 C C . ARG A 1 93 ? -11.959 3.637 16.080 1.00 91.50 93 ARG A C 1
ATOM 733 O O . ARG A 1 93 ? -12.763 4.373 15.510 1.00 91.50 93 ARG A O 1
ATOM 740 N N . ASP A 1 94 ? -11.719 3.681 17.387 1.00 93.19 94 ASP A N 1
ATOM 741 C CA . ASP A 1 94 ? -12.365 4.630 18.295 1.00 93.19 94 ASP A CA 1
ATOM 742 C C . ASP A 1 94 ? -11.603 5.967 18.396 1.00 93.19 94 ASP A C 1
ATOM 744 O O . ASP A 1 94 ? -12.119 6.930 18.969 1.00 93.19 94 ASP A O 1
ATOM 748 N N . HIS A 1 95 ? -10.407 6.051 17.802 1.00 95.00 95 HIS A N 1
ATOM 749 C CA . HIS A 1 95 ? -9.564 7.251 17.772 1.00 95.00 95 HIS A CA 1
ATOM 750 C C . HIS A 1 95 ? -9.836 8.131 16.548 1.00 95.00 95 HIS A C 1
ATOM 752 O O . HIS A 1 95 ? -10.499 7.730 15.586 1.00 95.00 95 HIS A O 1
ATOM 758 N N . SER A 1 96 ? -9.342 9.370 16.578 1.00 94.56 96 SER A N 1
ATOM 759 C CA . SER A 1 96 ? -9.581 10.318 15.491 1.00 94.56 96 SER A CA 1
ATOM 760 C C . SER A 1 96 ? -8.803 9.946 14.228 1.00 94.56 96 SER A C 1
ATOM 762 O O . SER A 1 96 ? -7.673 9.465 14.284 1.00 94.56 96 SER A O 1
ATOM 764 N N . LEU A 1 97 ? -9.371 10.247 13.054 1.00 93.00 97 LEU A N 1
ATOM 765 C CA .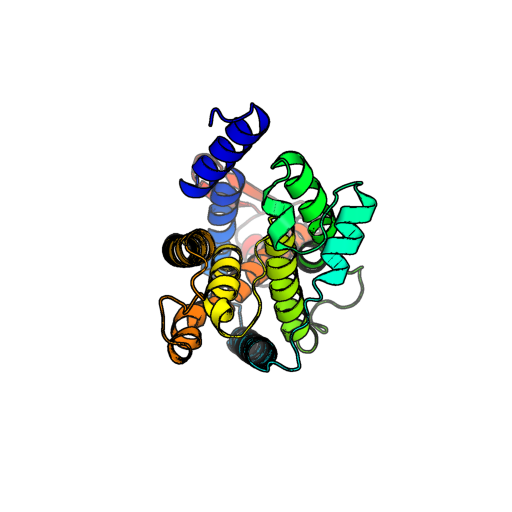 LEU A 1 97 ? -8.697 9.993 11.776 1.00 93.00 97 LEU A CA 1
ATOM 766 C C . LEU A 1 97 ? -7.302 10.641 11.703 1.00 93.00 97 LEU A C 1
ATOM 768 O O . LEU A 1 97 ? -6.410 10.090 11.075 1.00 93.00 97 LEU A O 1
ATOM 772 N N . GLU A 1 98 ? -7.103 11.792 12.348 1.00 94.00 98 GLU A N 1
ATOM 773 C CA . GLU A 1 98 ? -5.817 12.494 12.363 1.00 94.00 98 GLU A CA 1
ATOM 774 C C . GLU A 1 98 ? -4.726 11.721 13.121 1.00 94.00 98 GLU A C 1
ATOM 776 O O . GLU A 1 98 ? -3.588 11.649 12.646 1.00 94.00 98 GLU A O 1
ATOM 781 N N . GLU A 1 99 ? -5.078 11.099 14.247 1.00 95.38 99 GLU A N 1
ATOM 782 C CA . GLU A 1 99 ? -4.188 10.223 15.022 1.00 95.38 99 GLU A CA 1
ATOM 783 C C . GLU A 1 99 ? -3.855 8.950 14.235 1.00 95.38 99 GLU A C 1
ATOM 785 O O . GLU A 1 99 ? -2.687 8.567 14.126 1.00 95.38 99 GLU A O 1
ATOM 790 N N . LEU A 1 100 ? -4.858 8.342 13.592 1.00 94.56 100 LEU A N 1
ATOM 791 C CA . LEU A 1 100 ? -4.672 7.143 12.766 1.00 94.56 100 LEU A CA 1
ATOM 792 C C . LEU A 1 100 ? -3.806 7.416 11.530 1.00 94.56 100 LEU A C 1
ATOM 794 O O . LEU A 1 100 ? -2.934 6.615 11.189 1.00 94.56 100 LEU A O 1
ATOM 798 N N . ASP A 1 101 ? -3.973 8.577 10.895 1.00 90.56 101 ASP A N 1
ATOM 799 C CA . ASP A 1 101 ? -3.112 9.045 9.808 1.00 90.56 101 ASP A CA 1
ATOM 800 C C . ASP A 1 101 ? -1.659 9.232 10.277 1.00 90.56 101 ASP A C 1
ATOM 802 O O . ASP A 1 101 ? -0.718 8.938 9.531 1.00 90.56 101 ASP A O 1
ATOM 806 N N . ALA A 1 102 ? -1.450 9.757 11.489 1.00 90.56 102 ALA A N 1
ATOM 807 C CA . ALA A 1 102 ? -0.118 9.922 12.071 1.00 90.56 102 ALA A CA 1
ATOM 808 C C . ALA A 1 102 ? 0.549 8.565 12.346 1.00 90.56 102 ALA A C 1
ATOM 810 O O . ALA A 1 102 ? 1.727 8.386 12.015 1.00 90.56 102 ALA A O 1
ATOM 811 N N . LEU A 1 103 ? -0.216 7.596 12.854 1.00 92.69 103 LEU A N 1
ATOM 812 C CA . LEU A 1 103 ? 0.224 6.217 13.047 1.00 92.69 103 LEU A CA 1
ATOM 813 C C . LEU A 1 103 ? 0.583 5.546 11.715 1.00 92.69 103 LEU A C 1
ATOM 815 O O . LEU A 1 103 ? 1.697 5.048 11.553 1.00 92.69 103 LEU A O 1
ATOM 819 N N . ALA A 1 104 ? -0.296 5.616 10.712 1.00 88.31 104 ALA A N 1
ATOM 820 C CA . ALA A 1 104 ? -0.044 5.052 9.386 1.00 88.31 104 ALA A CA 1
ATOM 821 C C . ALA A 1 104 ? 1.235 5.628 8.745 1.00 88.31 104 ALA A C 1
ATOM 823 O O . ALA A 1 104 ? 2.016 4.902 8.117 1.00 88.31 104 ALA A O 1
ATOM 824 N N . LYS A 1 105 ? 1.506 6.926 8.954 1.00 83.88 105 LYS A N 1
ATOM 825 C CA . LYS A 1 105 ? 2.707 7.603 8.439 1.00 83.88 105 LYS A CA 1
ATOM 826 C C . LYS A 1 105 ? 4.018 7.061 9.013 1.00 83.88 105 LYS A C 1
ATOM 828 O O . LYS A 1 105 ? 5.050 7.173 8.343 1.00 83.88 105 LYS A O 1
ATOM 833 N N . ARG A 1 106 ? 4.019 6.441 10.200 1.00 81.62 106 ARG A N 1
ATOM 834 C CA . ARG A 1 106 ? 5.215 5.776 10.757 1.00 81.62 106 ARG A CA 1
ATOM 835 C C . ARG A 1 106 ? 5.688 4.636 9.858 1.00 81.62 106 ARG A C 1
ATOM 837 O O . ARG A 1 106 ? 6.877 4.539 9.567 1.00 81.62 106 ARG A O 1
ATOM 844 N N . PHE A 1 107 ? 4.758 3.856 9.316 1.00 77.44 107 PHE A N 1
ATOM 845 C CA . PHE A 1 107 ? 5.073 2.716 8.454 1.00 77.44 107 PHE A CA 1
ATOM 846 C C . PHE A 1 107 ? 5.427 3.125 7.024 1.00 77.44 107 PHE A C 1
ATOM 848 O O . PHE A 1 107 ? 6.266 2.486 6.382 1.00 77.44 107 PHE A O 1
ATOM 855 N N . THR A 1 108 ? 4.839 4.215 6.521 1.00 66.88 108 THR A N 1
ATOM 856 C CA . THR A 1 108 ? 5.150 4.718 5.173 1.00 66.88 108 THR A CA 1
ATOM 857 C C . THR A 1 108 ? 6.455 5.513 5.118 1.00 66.88 108 THR A C 1
ATOM 859 O O . THR A 1 108 ? 7.099 5.535 4.076 1.00 66.88 108 THR A O 1
ATOM 862 N N . SER A 1 109 ? 6.862 6.165 6.215 1.00 55.22 109 SER A N 1
ATOM 863 C CA . SER A 1 109 ? 8.107 6.955 6.281 1.00 55.22 109 SER A CA 1
ATOM 864 C C . SER A 1 109 ? 9.368 6.109 6.484 1.00 55.22 109 SER A C 1
ATOM 866 O O . SER A 1 109 ? 10.449 6.528 6.076 1.00 55.22 109 SER A O 1
ATOM 868 N N . GLN A 1 110 ? 9.239 4.912 7.064 1.00 46.03 110 GLN A N 1
ATOM 869 C CA . GLN A 1 110 ? 10.350 3.972 7.260 1.00 46.03 110 GLN A CA 1
ATOM 870 C C . GLN A 1 110 ? 10.573 3.040 6.055 1.00 46.03 110 GLN A C 1
ATOM 872 O O . GLN A 1 110 ? 11.687 2.566 5.836 1.00 46.03 110 GLN A O 1
ATOM 877 N N . ASN A 1 111 ? 9.549 2.814 5.225 1.00 43.09 111 ASN A N 1
ATOM 878 C CA . ASN A 1 111 ? 9.642 1.993 4.016 1.00 43.09 111 ASN A CA 1
ATOM 879 C C . ASN A 1 111 ? 9.871 2.852 2.762 1.00 43.09 111 ASN A C 1
ATOM 881 O O . ASN A 1 111 ? 9.053 2.905 1.845 1.00 43.09 111 ASN A O 1
ATOM 885 N N . THR A 1 112 ? 11.062 3.449 2.708 1.00 42.41 112 THR A N 1
ATOM 886 C CA . THR A 1 112 ? 11.743 4.133 1.585 1.00 42.41 112 THR A CA 1
ATOM 887 C C . THR A 1 112 ? 11.976 3.200 0.373 1.00 42.41 112 THR A C 1
ATOM 889 O O . THR A 1 112 ? 12.950 3.328 -0.360 1.00 42.41 112 THR A O 1
ATOM 892 N N . ILE A 1 113 ? 11.106 2.221 0.128 1.00 40.66 113 ILE A N 1
ATOM 893 C CA . ILE A 1 113 ? 11.272 1.197 -0.912 1.00 40.66 113 ILE A CA 1
ATOM 894 C C . ILE A 1 113 ? 10.854 1.731 -2.277 1.00 40.66 113 ILE A C 1
ATOM 896 O O . ILE A 1 113 ? 11.524 1.470 -3.275 1.00 40.66 113 ILE A O 1
ATOM 900 N N . LEU A 1 114 ? 9.814 2.568 -2.330 1.00 37.25 114 LEU A N 1
ATOM 901 C CA . LEU A 1 114 ? 9.453 3.238 -3.576 1.00 37.25 114 LEU A CA 1
ATOM 902 C C . LEU A 1 114 ? 10.523 4.254 -4.005 1.00 37.25 114 LEU A C 1
ATOM 904 O O . LEU A 1 114 ? 10.690 4.465 -5.195 1.00 37.25 114 LEU A O 1
ATOM 908 N N . SER A 1 115 ? 11.292 4.817 -3.067 1.00 40.78 115 SER A N 1
ATOM 909 C CA . SER A 1 115 ? 12.477 5.665 -3.309 1.00 40.78 115 SER A CA 1
ATOM 910 C C . SER A 1 115 ? 13.755 4.892 -3.644 1.00 40.78 115 SER A C 1
ATOM 912 O O . SER A 1 115 ? 14.594 5.400 -4.384 1.00 40.78 115 SER A O 1
ATOM 914 N N . MET A 1 116 ? 13.896 3.643 -3.187 1.00 36.84 116 MET A N 1
ATOM 915 C CA . MET A 1 116 ? 14.914 2.722 -3.713 1.00 36.84 116 MET A CA 1
ATOM 916 C C . MET A 1 116 ? 14.618 2.357 -5.174 1.00 36.84 116 MET A C 1
ATOM 918 O O . MET A 1 116 ? 15.538 2.292 -5.985 1.00 36.84 116 MET A O 1
ATOM 922 N N . LEU A 1 117 ? 13.335 2.202 -5.518 1.00 41.69 117 LEU A N 1
ATOM 923 C CA . LEU A 1 117 ? 12.870 1.988 -6.890 1.00 41.69 117 LEU A CA 1
ATOM 924 C C . LEU A 1 117 ? 12.901 3.270 -7.744 1.00 41.69 117 LEU A C 1
ATOM 926 O O . LEU A 1 117 ? 13.139 3.175 -8.944 1.00 41.69 117 LEU A O 1
ATOM 930 N N . SER A 1 118 ? 12.704 4.456 -7.150 1.00 45.72 118 SER A N 1
ATOM 931 C CA . SER A 1 118 ? 12.582 5.729 -7.879 1.00 45.72 118 SER A CA 1
ATOM 932 C C . SER A 1 118 ? 13.832 6.622 -7.904 1.00 45.72 118 SER A C 1
ATOM 934 O O . SER A 1 118 ? 13.801 7.644 -8.586 1.00 45.72 118 SER A O 1
ATOM 936 N N . GLY A 1 119 ? 14.951 6.241 -7.266 1.00 40.59 119 GLY A N 1
ATOM 937 C CA . GLY A 1 119 ? 16.242 6.919 -7.492 1.00 40.59 119 GLY A CA 1
ATOM 938 C C . GLY A 1 119 ? 17.202 7.039 -6.304 1.00 40.59 119 GLY A C 1
ATOM 939 O O . GLY A 1 119 ? 17.741 8.121 -6.087 1.00 40.59 119 GLY A O 1
ATOM 940 N N . GLY A 1 120 ? 17.450 5.967 -5.539 1.00 39.91 120 GLY A N 1
ATOM 941 C CA . GLY A 1 120 ? 18.215 6.076 -4.286 1.00 39.91 120 GLY A CA 1
ATOM 942 C C . GLY A 1 120 ? 19.033 4.861 -3.843 1.00 39.91 120 GLY A C 1
ATOM 943 O O . GLY A 1 120 ? 19.261 4.707 -2.649 1.00 39.91 120 GLY A O 1
ATOM 944 N N . GLY A 1 121 ? 19.486 4.003 -4.759 1.00 33.72 121 GLY A N 1
ATOM 945 C CA . GLY A 1 121 ? 20.634 3.120 -4.520 1.00 33.72 121 GLY A CA 1
ATOM 946 C C . GLY A 1 121 ? 21.861 3.714 -5.211 1.00 33.72 121 GLY A C 1
ATOM 947 O O . GLY A 1 121 ? 21.919 3.758 -6.434 1.00 33.72 121 GLY A O 1
ATOM 948 N N . ALA A 1 122 ? 22.808 4.241 -4.442 1.00 43.97 122 ALA A N 1
ATOM 949 C CA . ALA A 1 122 ? 23.973 4.983 -4.913 1.00 43.97 122 ALA A CA 1
ATOM 950 C C . ALA A 1 122 ? 24.806 4.254 -5.989 1.00 43.97 122 ALA A C 1
ATOM 952 O O . ALA A 1 122 ? 25.416 3.236 -5.690 1.00 43.97 122 ALA A O 1
ATOM 953 N N . GLY A 1 123 ? 24.904 4.823 -7.198 1.00 36.34 123 GLY A N 1
ATOM 954 C CA . GLY A 1 123 ? 26.139 4.913 -8.006 1.00 36.34 123 GLY A CA 1
ATOM 955 C C . GLY A 1 123 ? 26.964 3.658 -8.348 1.00 36.34 123 GLY A C 1
ATOM 956 O O . GLY A 1 123 ? 28.005 3.802 -8.981 1.00 36.34 123 GLY A O 1
ATOM 957 N N . LEU A 1 124 ? 26.548 2.446 -7.984 1.00 37.81 124 LEU A N 1
ATOM 958 C CA . LEU A 1 124 ? 27.295 1.203 -8.176 1.00 37.81 124 LEU A CA 1
ATOM 959 C C . LEU A 1 124 ? 26.328 0.092 -8.592 1.00 37.81 124 LEU A C 1
ATOM 961 O O . LEU A 1 124 ? 25.680 -0.534 -7.760 1.00 37.81 124 LEU A O 1
ATOM 965 N N . GLY A 1 125 ? 26.262 -0.170 -9.899 1.00 37.19 125 GLY A N 1
ATOM 966 C CA . GLY A 1 125 ? 25.660 -1.394 -10.433 1.00 37.19 125 GLY A CA 1
ATOM 967 C C . GLY A 1 125 ? 24.311 -1.211 -11.119 1.00 37.19 125 GLY A C 1
ATOM 968 O O . GLY A 1 125 ? 23.315 -1.813 -10.725 1.00 37.19 125 GLY A O 1
ATOM 969 N N . GLY A 1 126 ? 24.286 -0.442 -12.211 1.00 42.50 126 GLY A N 1
ATOM 970 C CA . GLY A 1 126 ? 23.219 -0.566 -13.200 1.00 42.50 126 GLY A CA 1
ATOM 971 C C . GLY A 1 126 ? 23.040 -2.031 -13.636 1.00 42.50 126 GLY A C 1
ATOM 972 O O . GLY A 1 126 ? 24.008 -2.754 -13.847 1.00 42.50 126 GLY A O 1
ATOM 973 N N . ALA A 1 127 ? 21.782 -2.453 -13.759 1.00 40.19 127 ALA A N 1
ATOM 974 C CA . ALA A 1 127 ? 21.309 -3.712 -14.348 1.00 40.19 127 ALA A CA 1
ATOM 975 C C . ALA A 1 127 ? 21.462 -5.052 -13.581 1.00 40.19 127 ALA A C 1
ATOM 977 O O . ALA A 1 127 ? 20.746 -5.977 -13.954 1.00 40.19 127 ALA A O 1
ATOM 978 N N . LEU A 1 128 ? 22.267 -5.204 -12.518 1.00 39.69 128 LEU A N 1
ATOM 979 C CA . LEU A 1 128 ? 22.601 -6.555 -11.993 1.00 39.69 128 LEU A CA 1
ATOM 980 C C . LEU A 1 128 ? 21.972 -7.005 -10.653 1.00 39.69 128 LEU A C 1
ATOM 982 O O . LEU A 1 128 ? 22.145 -8.163 -10.287 1.00 39.69 128 LEU A O 1
ATOM 986 N N . LEU A 1 129 ? 21.189 -6.177 -9.951 1.00 44.94 129 LEU A N 1
ATOM 987 C CA . LEU A 1 129 ? 20.530 -6.560 -8.678 1.00 44.94 129 LEU A CA 1
ATOM 988 C C . LEU A 1 129 ? 19.031 -6.904 -8.806 1.00 44.94 129 LEU A C 1
ATOM 990 O O . LEU A 1 129 ? 18.312 -6.977 -7.819 1.00 44.94 129 LEU A O 1
ATOM 994 N N . LEU A 1 130 ? 18.519 -7.108 -10.021 1.00 48.09 130 LEU A N 1
ATOM 995 C CA . LEU A 1 130 ? 17.069 -7.155 -10.246 1.00 48.09 130 LEU A CA 1
ATOM 996 C C . LEU A 1 130 ? 16.401 -8.520 -10.017 1.00 48.09 130 LEU A C 1
ATOM 998 O O . LEU A 1 130 ? 15.184 -8.556 -10.001 1.00 48.09 130 LEU A O 1
ATOM 1002 N N . ALA A 1 131 ? 17.110 -9.636 -9.831 1.00 42.69 131 ALA A N 1
ATOM 1003 C CA . ALA A 1 131 ? 16.438 -10.947 -9.772 1.00 42.69 131 ALA A CA 1
ATOM 1004 C C . ALA A 1 131 ? 16.169 -11.476 -8.349 1.00 42.69 131 ALA A C 1
ATOM 1006 O O . ALA A 1 131 ? 15.138 -12.102 -8.121 1.00 42.69 131 ALA A O 1
ATOM 1007 N N . ALA A 1 132 ? 17.061 -11.228 -7.383 1.00 43.72 132 ALA A N 1
ATOM 1008 C CA . ALA A 1 132 ? 16.951 -11.818 -6.043 1.00 43.72 132 ALA A CA 1
ATOM 1009 C C . ALA A 1 132 ? 16.043 -11.022 -5.080 1.00 43.72 132 ALA A C 1
ATOM 1011 O O . ALA A 1 132 ? 15.480 -11.607 -4.157 1.00 43.72 132 ALA A O 1
ATOM 1012 N N . ASP A 1 133 ? 15.831 -9.723 -5.328 1.00 57.66 133 ASP A N 1
ATOM 1013 C CA . ASP A 1 133 ? 15.142 -8.832 -4.382 1.00 57.66 133 ASP A CA 1
ATOM 1014 C C . ASP A 1 133 ? 13.654 -8.584 -4.709 1.00 57.66 133 ASP A C 1
ATOM 1016 O O . ASP A 1 133 ? 12.907 -8.099 -3.862 1.00 57.66 133 ASP A O 1
ATOM 1020 N N . ILE A 1 134 ? 13.163 -8.945 -5.903 1.00 65.94 134 ILE A N 1
ATOM 1021 C CA . ILE A 1 134 ? 11.765 -8.674 -6.305 1.00 65.94 134 ILE A CA 1
ATOM 1022 C C . ILE A 1 134 ? 10.728 -9.405 -5.425 1.00 65.94 134 ILE A C 1
ATOM 1024 O O . ILE A 1 134 ? 9.769 -8.757 -4.995 1.00 65.94 134 ILE A O 1
ATOM 1028 N N . PRO A 1 135 ? 10.872 -10.706 -5.094 1.00 65.56 135 PRO A N 1
ATOM 1029 C CA . PRO A 1 135 ? 9.926 -11.373 -4.193 1.00 65.56 135 PRO A CA 1
ATOM 1030 C C . PRO A 1 135 ? 9.869 -10.710 -2.808 1.00 65.56 135 PRO A C 1
ATOM 1032 O O . PRO A 1 135 ? 8.796 -10.581 -2.211 1.00 65.56 135 PRO A O 1
ATOM 1035 N N . VAL A 1 136 ? 11.018 -10.229 -2.320 1.00 70.62 136 VAL A N 1
ATOM 1036 C CA . VAL A 1 136 ? 11.118 -9.480 -1.062 1.00 70.62 136 VAL A CA 1
ATOM 1037 C C . VAL A 1 136 ? 10.382 -8.147 -1.184 1.00 70.62 136 VAL A C 1
ATOM 1039 O O . VAL A 1 136 ? 9.606 -7.805 -0.296 1.00 70.62 136 VAL A O 1
ATOM 1042 N N . LEU A 1 137 ? 10.536 -7.426 -2.298 1.00 69.94 137 LEU A N 1
ATOM 1043 C CA . LEU A 1 137 ? 9.822 -6.169 -2.546 1.00 69.94 137 LEU A CA 1
ATOM 1044 C C . LEU A 1 137 ? 8.300 -6.348 -2.514 1.00 69.94 137 LEU A C 1
ATOM 1046 O O . LEU A 1 137 ? 7.612 -5.561 -1.862 1.00 69.94 137 LEU A O 1
ATOM 1050 N N . PHE A 1 138 ? 7.758 -7.374 -3.175 1.00 74.81 138 PHE A N 1
ATOM 1051 C CA . PHE A 1 138 ? 6.324 -7.676 -3.098 1.00 74.81 138 PHE A CA 1
ATOM 1052 C C . PHE A 1 138 ? 5.898 -7.979 -1.658 1.00 74.81 138 PHE A C 1
ATOM 1054 O O . PHE A 1 138 ? 4.942 -7.382 -1.166 1.00 74.81 138 PHE A O 1
ATOM 1061 N N . THR A 1 139 ? 6.654 -8.827 -0.955 1.00 74.69 139 THR A N 1
ATOM 1062 C CA . THR A 1 139 ? 6.393 -9.175 0.452 1.00 74.69 139 THR A CA 1
ATOM 1063 C C . THR A 1 139 ? 6.356 -7.937 1.350 1.00 74.69 139 THR A C 1
ATOM 1065 O O . THR A 1 139 ? 5.430 -7.778 2.146 1.00 74.69 139 THR A O 1
ATOM 1068 N N . VAL A 1 140 ? 7.306 -7.008 1.198 1.00 76.12 140 VAL A N 1
ATOM 1069 C CA . VAL A 1 140 ? 7.312 -5.781 2.001 1.00 76.12 140 VAL A CA 1
ATOM 1070 C C . VAL A 1 140 ? 6.144 -4.861 1.642 1.00 76.12 140 VAL A C 1
ATOM 1072 O O . VAL A 1 140 ? 5.539 -4.292 2.547 1.00 76.12 140 VAL A O 1
ATOM 1075 N N . ASN A 1 141 ? 5.777 -4.737 0.363 1.00 75.69 141 ASN A N 1
ATOM 1076 C CA . ASN A 1 141 ? 4.607 -3.946 -0.036 1.00 75.69 141 ASN A CA 1
ATOM 1077 C C . ASN A 1 141 ? 3.308 -4.525 0.537 1.00 75.69 141 ASN A C 1
ATOM 1079 O O . ASN A 1 141 ? 2.471 -3.779 1.041 1.00 75.69 141 ASN A O 1
ATOM 1083 N N . PHE A 1 142 ? 3.144 -5.848 0.517 1.00 80.38 142 PHE A N 1
ATOM 1084 C CA . PHE A 1 142 ? 1.986 -6.499 1.127 1.00 80.38 142 PHE A CA 1
ATOM 1085 C C . PHE A 1 142 ? 1.946 -6.293 2.643 1.00 80.38 142 PHE A C 1
ATOM 1087 O O . PHE A 1 142 ? 0.892 -5.945 3.179 1.00 80.38 142 PHE A O 1
ATOM 1094 N N . ARG A 1 143 ? 3.096 -6.410 3.320 1.00 80.25 143 ARG A N 1
ATOM 1095 C CA . ARG A 1 143 ? 3.221 -6.084 4.745 1.00 80.25 143 ARG A CA 1
ATOM 1096 C C . ARG A 1 143 ? 2.866 -4.624 5.023 1.00 80.25 143 ARG A C 1
ATOM 1098 O O . ARG A 1 143 ? 2.152 -4.360 5.980 1.00 80.25 143 ARG A O 1
ATOM 1105 N N . LEU A 1 144 ? 3.309 -3.685 4.187 1.00 81.12 144 LEU A N 1
ATOM 1106 C CA . LEU A 1 144 ? 2.984 -2.266 4.340 1.00 81.12 144 LEU A CA 1
ATOM 1107 C C . LEU A 1 144 ? 1.476 -2.017 4.206 1.00 81.12 144 LEU A C 1
ATOM 1109 O O . LEU A 1 144 ? 0.912 -1.288 5.013 1.00 81.12 144 LEU A O 1
ATOM 1113 N N . ILE A 1 145 ? 0.810 -2.651 3.235 1.00 84.19 145 ILE A N 1
ATOM 1114 C CA . ILE A 1 145 ? -0.653 -2.567 3.090 1.00 84.19 145 ILE A CA 1
ATOM 1115 C C . ILE A 1 145 ? -1.346 -3.065 4.366 1.00 84.19 145 ILE A C 1
ATOM 1117 O O . ILE A 1 145 ? -2.275 -2.420 4.848 1.00 84.19 145 ILE A O 1
ATOM 1121 N N . GLN A 1 146 ? -0.880 -4.182 4.931 1.00 86.50 146 GLN A N 1
ATOM 1122 C CA . GLN A 1 146 ? -1.411 -4.731 6.182 1.00 86.50 146 GLN A CA 1
ATOM 1123 C C . GLN A 1 146 ? -1.152 -3.805 7.379 1.00 86.50 146 GLN A C 1
ATOM 1125 O O . GLN A 1 146 ? -2.076 -3.562 8.148 1.00 86.50 146 GLN A O 1
ATOM 1130 N N . GLN A 1 147 ? 0.056 -3.243 7.506 1.00 86.44 147 GLN A N 1
ATOM 1131 C CA . GLN A 1 147 ? 0.420 -2.294 8.566 1.00 86.44 147 GLN A CA 1
ATOM 1132 C C . GLN A 1 147 ? -0.434 -1.029 8.505 1.00 86.44 147 GLN A C 1
ATOM 1134 O O . GLN A 1 147 ? -1.009 -0.638 9.513 1.00 86.44 147 GLN A O 1
ATOM 1139 N N . VAL A 1 148 ? -0.582 -0.435 7.316 1.00 88.25 148 VAL A N 1
ATOM 1140 C CA . VAL A 1 148 ? -1.426 0.749 7.114 1.00 88.25 148 VAL A CA 1
ATOM 1141 C C . VAL A 1 148 ? -2.883 0.432 7.440 1.00 88.25 148 VAL A C 1
ATOM 1143 O O . VAL A 1 148 ? -3.517 1.197 8.156 1.00 88.25 148 VAL A O 1
ATOM 1146 N N . ALA A 1 149 ? -3.424 -0.699 6.974 1.00 88.88 149 ALA A N 1
ATOM 1147 C CA . ALA A 1 149 ? -4.796 -1.095 7.298 1.00 88.88 149 ALA A CA 1
ATOM 1148 C C . ALA A 1 149 ? -4.998 -1.290 8.810 1.00 88.88 149 ALA A C 1
ATOM 1150 O O . ALA A 1 149 ? -5.992 -0.822 9.370 1.00 88.88 149 ALA A O 1
ATOM 1151 N N . ALA A 1 150 ? -4.033 -1.920 9.480 1.00 91.00 150 ALA A N 1
ATOM 1152 C CA . ALA A 1 150 ? -4.048 -2.101 10.921 1.00 91.00 150 ALA A CA 1
ATOM 115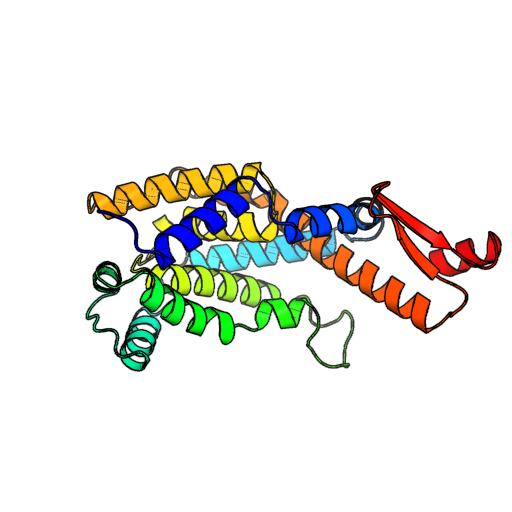3 C C . ALA A 1 150 ? -3.937 -0.772 11.679 1.00 91.00 150 ALA A C 1
ATOM 1155 O O . ALA A 1 150 ? -4.594 -0.633 12.701 1.00 91.00 150 ALA A O 1
ATOM 1156 N N . SER A 1 151 ? -3.215 0.230 11.164 1.00 92.12 151 SER A N 1
ATOM 1157 C CA . SER A 1 151 ? -3.202 1.580 11.750 1.00 92.12 151 SER A CA 1
ATOM 1158 C C . SER A 1 151 ? -4.585 2.233 11.782 1.00 92.12 151 SER A C 1
ATOM 1160 O O . SER A 1 151 ? -4.829 3.043 12.660 1.00 92.12 151 SER A O 1
ATOM 1162 N N . TYR A 1 152 ? -5.503 1.862 10.883 1.00 92.69 152 TYR A N 1
ATOM 1163 C CA . TYR A 1 152 ? -6.912 2.295 10.915 1.00 92.69 152 TYR A CA 1
ATOM 1164 C C . TYR A 1 152 ? -7.836 1.301 11.635 1.00 92.69 152 TYR A C 1
ATOM 1166 O O . TYR A 1 152 ? -9.060 1.380 11.531 1.00 92.69 152 TYR A O 1
ATOM 1174 N N . GLY A 1 153 ? -7.257 0.323 12.325 1.00 91.50 153 GLY A N 1
ATOM 1175 C CA . GLY A 1 153 ? -7.968 -0.689 13.086 1.00 91.50 153 GLY A CA 1
ATOM 1176 C C . GLY A 1 153 ? -8.612 -1.810 12.269 1.00 91.50 153 GLY A C 1
ATOM 1177 O O . GLY A 1 153 ? -9.563 -2.449 12.728 1.00 91.50 153 GLY A O 1
ATOM 1178 N N . PHE A 1 154 ? -8.088 -2.085 11.070 1.00 89.38 154 PHE A N 1
ATOM 1179 C CA . PHE A 1 154 ? -8.516 -3.199 10.220 1.00 89.38 154 PHE A CA 1
ATOM 1180 C C . PHE A 1 154 ? -7.444 -4.297 10.161 1.00 89.38 154 PHE A C 1
ATOM 1182 O O . PHE A 1 154 ? -6.519 -4.221 9.347 1.00 89.38 154 PHE A O 1
ATOM 1189 N N . PRO A 1 155 ? -7.558 -5.352 10.988 1.00 85.44 155 PRO A N 1
ATOM 1190 C CA . PRO A 1 155 ? -6.592 -6.438 10.994 1.00 85.44 155 PRO A CA 1
ATOM 1191 C C . PRO A 1 155 ? -6.836 -7.359 9.791 1.00 85.44 155 PRO A C 1
ATOM 1193 O O . PRO A 1 155 ? -7.744 -8.190 9.784 1.00 85.44 155 PRO A O 1
ATOM 1196 N N . LEU A 1 156 ? -6.020 -7.218 8.746 1.00 84.94 156 LEU A N 1
ATOM 1197 C CA . LEU A 1 156 ? -6.101 -8.040 7.531 1.00 84.94 156 LEU A CA 1
ATOM 1198 C C . LEU A 1 156 ? -5.400 -9.397 7.727 1.00 84.94 156 LEU A C 1
ATOM 1200 O O . LEU A 1 156 ? -4.421 -9.698 7.037 1.00 84.94 156 LEU A O 1
ATOM 1204 N N . ARG A 1 157 ? -5.865 -10.193 8.706 1.00 77.19 157 ARG A N 1
ATOM 1205 C CA . ARG A 1 157 ? -5.245 -11.476 9.086 1.00 77.19 157 ARG A CA 1
ATOM 1206 C C . ARG A 1 157 ? -5.837 -12.670 8.371 1.00 77.19 157 ARG A C 1
ATOM 1208 O O . ARG A 1 157 ? -7.036 -12.890 8.444 1.00 77.19 157 ARG A O 1
ATOM 1215 N N . GLY A 1 158 ? -4.966 -13.486 7.791 1.00 76.69 158 GLY A N 1
ATOM 1216 C CA . GLY A 1 158 ? -5.347 -14.753 7.182 1.00 76.69 158 GLY A CA 1
ATOM 1217 C C . GLY A 1 158 ? -5.504 -14.693 5.659 1.00 76.69 158 GLY A C 1
ATOM 1218 O O . GLY A 1 158 ? -5.594 -13.611 5.062 1.00 76.69 158 GLY A O 1
ATOM 1219 N N . PRO A 1 159 ? -5.500 -15.871 5.012 1.00 75.44 159 PRO A N 1
ATOM 1220 C CA . PRO A 1 159 ? -5.504 -16.001 3.557 1.00 75.44 159 PRO A CA 1
ATOM 1221 C C . PRO A 1 159 ? -6.772 -15.435 2.905 1.00 75.44 159 PRO A C 1
ATOM 1223 O O . PRO A 1 159 ? -6.739 -15.070 1.728 1.00 75.44 159 PRO A O 1
ATOM 1226 N N . GLU A 1 160 ? -7.871 -15.304 3.651 1.00 79.00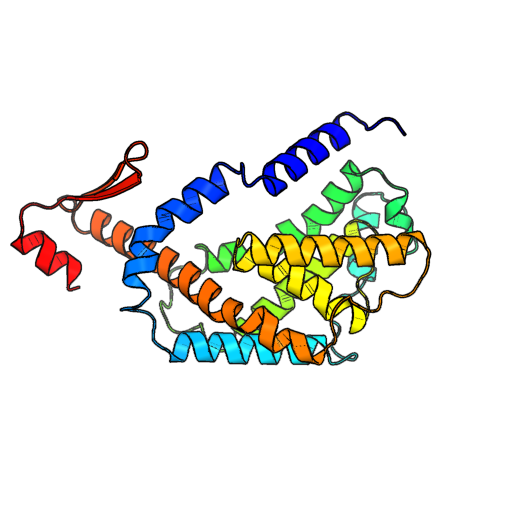 160 GLU A N 1
ATOM 1227 C CA . GLU A 1 160 ? -9.117 -14.700 3.187 1.00 79.00 160 GLU A CA 1
ATOM 1228 C C . GLU A 1 160 ? -8.947 -13.241 2.748 1.00 79.00 160 GLU A C 1
ATOM 1230 O O . GLU A 1 160 ? -9.664 -12.818 1.845 1.00 79.00 160 GLU A O 1
ATOM 1235 N N . TYR A 1 161 ? -7.984 -12.493 3.308 1.00 82.69 161 TYR A N 1
ATOM 1236 C CA . TYR A 1 161 ? -7.711 -11.092 2.954 1.00 82.69 161 TYR A CA 1
ATOM 1237 C C . TYR A 1 161 ? -6.747 -10.926 1.776 1.00 82.69 161 TYR A C 1
ATOM 1239 O O . TYR A 1 161 ? -6.591 -9.809 1.277 1.00 82.69 161 TYR A O 1
ATOM 1247 N N . THR A 1 162 ? -6.155 -12.012 1.269 1.00 81.25 162 THR A N 1
ATOM 1248 C CA . THR A 1 162 ? -5.254 -11.979 0.105 1.00 81.25 162 THR A CA 1
ATOM 1249 C C . THR A 1 162 ? -5.864 -11.243 -1.099 1.00 81.25 162 THR A C 1
ATOM 1251 O O . THR A 1 162 ? -5.184 -10.378 -1.654 1.00 81.25 162 THR A O 1
ATOM 1254 N N . PRO A 1 163 ? -7.141 -11.463 -1.490 1.00 80.88 163 PRO A N 1
ATOM 1255 C CA . PRO A 1 163 ? -7.759 -10.720 -2.591 1.00 80.88 163 PRO A CA 1
ATOM 1256 C C . PRO A 1 163 ? -7.825 -9.206 -2.350 1.00 80.88 163 PRO A C 1
ATOM 1258 O O . PRO A 1 163 ? -7.666 -8.432 -3.292 1.00 80.88 163 PRO A O 1
ATOM 1261 N N . LEU A 1 164 ? -8.022 -8.777 -1.099 1.00 84.44 164 LEU A N 1
ATOM 1262 C CA . LEU A 1 164 ? -8.090 -7.361 -0.741 1.00 84.44 164 LEU A CA 1
ATOM 1263 C C . LEU A 1 164 ? -6.703 -6.710 -0.795 1.00 84.44 164 LEU A C 1
ATOM 1265 O O . LEU A 1 164 ? -6.545 -5.669 -1.429 1.00 84.44 164 LEU A O 1
ATOM 1269 N N . VAL A 1 165 ? -5.693 -7.345 -0.188 1.00 84.75 165 VAL A N 1
ATOM 1270 C CA . VAL A 1 165 ? -4.299 -6.861 -0.197 1.00 84.75 165 VAL A CA 1
ATOM 1271 C C . VAL A 1 165 ? -3.779 -6.742 -1.629 1.00 84.75 165 VAL A C 1
ATOM 1273 O O . VAL A 1 165 ? -3.226 -5.715 -2.020 1.00 84.75 165 VAL A O 1
ATOM 1276 N N . VAL A 1 166 ? -4.015 -7.770 -2.443 1.00 80.50 166 VAL A N 1
ATOM 1277 C CA . VAL A 1 166 ? -3.598 -7.789 -3.847 1.00 80.50 166 VAL A CA 1
ATOM 1278 C C . VAL A 1 166 ? -4.394 -6.794 -4.687 1.00 80.50 166 VAL A C 1
ATOM 1280 O O . VAL A 1 166 ? -3.823 -6.153 -5.565 1.00 80.50 166 VAL A O 1
ATOM 1283 N N . GLY A 1 167 ? -5.686 -6.610 -4.404 1.00 81.44 167 GLY A N 1
ATOM 1284 C CA . GLY A 1 167 ? -6.502 -5.571 -5.027 1.00 81.44 167 GLY A CA 1
ATOM 1285 C C . GLY A 1 167 ? -5.922 -4.176 -4.790 1.00 81.44 167 GLY A C 1
ATOM 1286 O O . GLY A 1 167 ? -5.704 -3.444 -5.751 1.00 81.44 167 GLY A O 1
ATOM 1287 N N . ILE A 1 168 ? -5.597 -3.839 -3.537 1.00 81.44 168 ILE A N 1
ATOM 1288 C CA . ILE A 1 168 ? -4.973 -2.557 -3.164 1.00 81.44 168 ILE A CA 1
ATOM 1289 C C . ILE A 1 168 ? -3.628 -2.378 -3.876 1.00 81.44 168 ILE A C 1
ATOM 1291 O O . ILE A 1 168 ? -3.386 -1.334 -4.485 1.00 81.44 168 ILE A O 1
ATOM 1295 N N . PHE A 1 169 ? -2.780 -3.409 -3.865 1.00 79.69 169 PHE A N 1
ATOM 1296 C CA . PHE A 1 169 ? -1.507 -3.385 -4.582 1.00 79.69 169 PHE A CA 1
ATOM 1297 C C . PHE A 1 169 ? -1.700 -3.146 -6.087 1.00 79.69 169 PHE A C 1
ATOM 1299 O O . PHE A 1 169 ? -1.010 -2.317 -6.674 1.00 79.69 169 PHE A O 1
ATOM 1306 N N . ASN A 1 170 ? -2.669 -3.820 -6.713 1.00 76.19 170 ASN A N 1
ATOM 1307 C CA . ASN A 1 170 ? -2.943 -3.675 -8.139 1.00 76.19 170 ASN A CA 1
ATOM 1308 C C . ASN A 1 170 ? -3.384 -2.246 -8.507 1.00 76.19 170 ASN A C 1
ATOM 1310 O O . ASN A 1 170 ? -2.988 -1.729 -9.552 1.00 76.19 170 ASN A O 1
ATOM 1314 N N . VAL A 1 171 ? -4.158 -1.570 -7.650 1.00 75.25 171 VAL A N 1
ATOM 1315 C CA . VAL A 1 171 ? -4.505 -0.154 -7.871 1.00 75.25 171 VAL A CA 1
ATOM 1316 C C . VAL A 1 171 ? -3.254 0.716 -7.913 1.00 75.25 171 VAL A C 1
ATOM 1318 O O . VAL A 1 171 ? -3.133 1.557 -8.803 1.00 75.25 171 VAL A O 1
ATOM 1321 N N . ALA A 1 172 ? -2.321 0.499 -6.985 1.00 69.81 172 ALA A N 1
ATOM 1322 C CA . ALA A 1 172 ? -1.066 1.240 -6.938 1.00 69.81 172 ALA A CA 1
ATOM 1323 C C . ALA A 1 172 ? -0.142 0.907 -8.124 1.00 69.81 172 ALA A C 1
ATOM 1325 O O . ALA A 1 172 ? 0.508 1.801 -8.659 1.00 69.81 172 ALA A O 1
ATOM 1326 N N . ALA A 1 173 ? -0.099 -0.359 -8.548 1.00 67.00 173 ALA A N 1
ATOM 1327 C CA . ALA A 1 173 ? 0.805 -0.836 -9.591 1.00 67.00 173 ALA A CA 1
ATOM 1328 C C . ALA A 1 173 ? 0.327 -0.522 -11.019 1.00 67.00 173 ALA A C 1
ATOM 1330 O O . ALA A 1 173 ? 1.145 -0.160 -11.862 1.00 67.00 173 ALA A O 1
ATOM 1331 N N . SER A 1 174 ? -0.973 -0.666 -11.301 1.00 66.56 174 SER A N 1
ATOM 1332 C CA . SER A 1 174 ? -1.531 -0.478 -12.651 1.00 66.56 174 SER A CA 1
ATOM 1333 C C . SER A 1 174 ? -2.101 0.919 -12.887 1.00 66.56 174 SER A C 1
ATOM 1335 O O . SER A 1 174 ? -2.197 1.353 -14.031 1.00 66.56 174 SER A O 1
ATOM 1337 N N . GLY A 1 175 ? -2.562 1.610 -11.837 1.00 64.69 175 GLY A N 1
ATOM 1338 C CA . GLY A 1 175 ? -3.285 2.880 -11.971 1.00 64.69 175 GLY A CA 1
ATOM 1339 C C . GLY A 1 175 ? -4.566 2.801 -12.819 1.00 64.69 175 GLY A C 1
ATOM 1340 O O . GLY A 1 175 ? -5.163 3.836 -13.119 1.00 64.69 175 GLY A O 1
ATOM 1341 N N . SER A 1 176 ? -4.999 1.597 -13.215 1.00 70.88 176 SER A N 1
ATOM 1342 C CA . SER A 1 176 ? -6.112 1.403 -14.142 1.00 70.88 176 SER A CA 1
ATOM 1343 C C . SER A 1 176 ? -7.458 1.654 -13.466 1.00 70.88 176 SER A C 1
ATOM 1345 O O . SER A 1 176 ? -7.655 1.420 -12.265 1.00 70.88 176 SER A O 1
ATOM 1347 N N . ARG A 1 177 ? -8.427 2.129 -14.253 1.00 73.44 177 ARG A N 1
ATOM 1348 C CA . ARG A 1 177 ? -9.785 2.391 -13.760 1.00 73.44 177 ARG A CA 1
ATOM 1349 C C . ARG A 1 177 ? -10.482 1.090 -13.357 1.00 73.44 177 ARG A C 1
ATOM 1351 O O . ARG A 1 177 ? -11.256 1.075 -12.401 1.00 73.44 177 ARG A O 1
ATOM 1358 N N . GLU A 1 178 ? -10.174 0.010 -14.062 1.00 74.62 178 GLU A N 1
ATOM 1359 C CA . GLU A 1 178 ? -10.665 -1.342 -13.839 1.00 74.62 178 GLU A CA 1
ATOM 1360 C C . GLU A 1 178 ? -10.145 -1.897 -12.510 1.00 74.62 178 GLU A C 1
ATOM 1362 O O . GLU A 1 178 ? -10.959 -2.274 -11.664 1.00 74.62 178 GLU A O 1
ATOM 1367 N N . ALA A 1 179 ? -8.823 -1.870 -12.276 1.00 74.50 179 ALA A N 1
ATOM 1368 C CA . ALA A 1 179 ? -8.230 -2.325 -11.015 1.00 74.50 179 ALA A CA 1
ATOM 1369 C C . ALA A 1 179 ? -8.792 -1.548 -9.825 1.00 74.50 179 ALA A C 1
ATOM 1371 O O . ALA A 1 179 ? -9.156 -2.132 -8.805 1.00 74.50 179 ALA A O 1
ATOM 1372 N N . LYS A 1 180 ? -8.934 -0.229 -9.981 1.00 80.38 180 LYS A N 1
ATOM 1373 C CA . LYS A 1 180 ? -9.526 0.637 -8.964 1.00 80.38 180 LYS A CA 1
ATOM 1374 C C . LYS A 1 180 ? -10.976 0.286 -8.661 1.00 80.38 180 LYS A C 1
ATOM 1376 O O . LYS A 1 180 ? -11.341 0.167 -7.495 1.00 80.38 180 LYS A O 1
ATOM 1381 N N . SER A 1 181 ? -11.805 0.104 -9.689 1.00 82.38 181 SER A N 1
ATOM 1382 C CA . SER A 1 181 ? -13.208 -0.273 -9.499 1.00 82.38 181 SER A CA 1
ATOM 1383 C C . SER A 1 181 ? -13.339 -1.625 -8.800 1.00 82.38 181 SER A C 1
ATOM 1385 O O . SER A 1 181 ? -14.186 -1.777 -7.918 1.00 82.38 181 SER A O 1
ATOM 1387 N N . ASP A 1 182 ? -12.505 -2.597 -9.168 1.00 83.25 182 ASP A N 1
ATOM 1388 C CA . ASP A 1 182 ? -12.530 -3.921 -8.558 1.00 83.25 182 ASP A CA 1
ATOM 1389 C C . ASP A 1 182 ? -12.046 -3.908 -7.104 1.00 83.25 182 ASP A C 1
ATOM 1391 O O . ASP A 1 182 ? -12.693 -4.531 -6.260 1.00 83.25 182 ASP A O 1
ATOM 1395 N N . ALA A 1 183 ? -10.988 -3.156 -6.790 1.00 84.19 183 ALA A N 1
ATOM 1396 C CA . ALA A 1 183 ? -10.488 -3.007 -5.427 1.00 84.19 183 ALA A CA 1
ATOM 1397 C C . ALA A 1 183 ? -11.478 -2.271 -4.514 1.00 84.19 183 ALA A C 1
ATOM 1399 O O . ALA A 1 183 ? -11.689 -2.700 -3.385 1.00 84.19 183 ALA A O 1
ATOM 1400 N N . LEU A 1 184 ? -12.142 -1.213 -4.997 1.00 85.69 184 LEU A N 1
ATOM 1401 C CA . LEU A 1 184 ? -13.169 -0.500 -4.223 1.00 85.69 184 LEU A CA 1
ATOM 1402 C C . LEU A 1 184 ? -14.373 -1.395 -3.899 1.00 85.69 184 LEU A C 1
ATOM 1404 O O . LEU A 1 184 ? -14.915 -1.338 -2.796 1.00 85.69 184 LEU A O 1
ATOM 1408 N N . ARG A 1 185 ? -14.777 -2.267 -4.832 1.00 86.56 185 ARG A N 1
ATOM 1409 C CA . ARG A 1 185 ? -15.817 -3.275 -4.568 1.00 86.56 185 ARG A CA 1
ATOM 1410 C C . ARG A 1 185 ? -15.369 -4.260 -3.498 1.00 86.56 185 ARG A C 1
ATOM 1412 O O . ARG A 1 185 ? -16.140 -4.547 -2.588 1.00 86.56 185 ARG A O 1
ATOM 1419 N N . GLU A 1 186 ? -14.139 -4.749 -3.589 1.00 87.62 186 GLU A N 1
ATOM 1420 C CA . GLU A 1 186 ? -13.576 -5.666 -2.598 1.00 87.62 186 GLU A CA 1
ATOM 1421 C C . GLU A 1 186 ? -13.513 -5.023 -1.206 1.00 87.62 186 GLU A C 1
ATOM 1423 O O . GLU A 1 186 ? -13.978 -5.602 -0.224 1.00 87.62 186 GLU A O 1
ATOM 1428 N N . LEU A 1 187 ? -13.048 -3.773 -1.146 1.00 87.81 187 LEU A N 1
ATOM 1429 C CA . LEU A 1 187 ? -12.998 -2.965 0.067 1.00 87.81 187 LEU A CA 1
ATOM 1430 C C . LEU A 1 187 ? -14.389 -2.768 0.675 1.00 87.81 187 LEU A C 1
ATOM 1432 O O . LEU A 1 187 ? -14.542 -2.896 1.885 1.00 87.81 187 LEU A O 1
ATOM 1436 N N . SER A 1 188 ? -15.418 -2.523 -0.143 1.00 87.19 188 SER A N 1
ATOM 1437 C CA . SER A 1 188 ? -16.795 -2.386 0.350 1.00 87.19 188 SER A CA 1
ATOM 1438 C C . SER A 1 188 ? -17.329 -3.673 0.996 1.00 87.19 188 SER A C 1
ATOM 1440 O O . SER A 1 188 ? -18.014 -3.610 2.017 1.00 87.19 188 SER A O 1
ATOM 1442 N N . VAL A 1 189 ? -16.968 -4.846 0.456 1.00 88.38 189 VAL A N 1
ATOM 1443 C CA . VAL A 1 189 ? -17.338 -6.152 1.029 1.00 88.38 189 VAL A CA 1
ATOM 1444 C C . VAL A 1 189 ? -16.601 -6.383 2.346 1.00 88.38 189 VAL A C 1
ATOM 1446 O O . VAL A 1 189 ? -17.216 -6.813 3.320 1.00 88.38 189 VAL A O 1
ATOM 1449 N N . ALA A 1 190 ? -15.306 -6.064 2.398 1.00 87.12 190 ALA A N 1
ATOM 1450 C CA . ALA A 1 190 ? -14.519 -6.154 3.623 1.00 87.12 190 ALA A CA 1
ATOM 1451 C C . ALA A 1 190 ? -15.060 -5.217 4.714 1.00 87.12 190 ALA A C 1
ATOM 1453 O O . ALA A 1 190 ? -15.301 -5.659 5.834 1.00 87.12 190 ALA A O 1
ATOM 1454 N N . ALA A 1 191 ? -15.338 -3.956 4.378 1.00 84.62 191 ALA A N 1
ATOM 1455 C CA . ALA A 1 191 ? -15.904 -2.975 5.301 1.00 84.62 191 ALA A CA 1
ATOM 1456 C C . ALA A 1 191 ? -17.258 -3.430 5.868 1.00 84.62 191 ALA A C 1
ATOM 1458 O O . ALA A 1 191 ? -17.476 -3.349 7.077 1.00 84.62 191 ALA A O 1
ATOM 1459 N N . ALA A 1 192 ? -18.145 -3.972 5.025 1.00 85.88 192 ALA A N 1
ATOM 1460 C CA . ALA A 1 192 ? -19.407 -4.553 5.478 1.00 85.88 192 ALA A CA 1
ATOM 1461 C C . ALA A 1 192 ? -19.180 -5.749 6.418 1.00 85.88 192 ALA A C 1
ATOM 1463 O O . ALA A 1 192 ? -19.855 -5.866 7.441 1.00 85.88 192 ALA A O 1
ATOM 1464 N N . ALA A 1 193 ? -18.205 -6.610 6.109 1.00 86.19 193 ALA A N 1
ATOM 1465 C CA . ALA A 1 193 ? -17.878 -7.755 6.949 1.00 86.19 193 ALA A CA 1
ATOM 1466 C C . ALA A 1 193 ? -17.417 -7.318 8.352 1.00 86.19 193 ALA A C 1
ATOM 1468 O O . ALA A 1 193 ? -17.952 -7.812 9.348 1.00 86.19 193 ALA A O 1
ATOM 1469 N N . PHE A 1 194 ? -16.519 -6.328 8.426 1.00 82.56 194 PHE A N 1
ATOM 1470 C CA . PHE A 1 194 ? -16.054 -5.734 9.683 1.00 82.56 194 PHE A CA 1
ATOM 1471 C C . PHE A 1 194 ? -17.174 -5.038 10.465 1.00 82.56 194 PHE A C 1
ATOM 1473 O O . PHE A 1 194 ? -17.248 -5.193 11.684 1.00 82.56 194 PHE A O 1
ATOM 1480 N N . ALA A 1 195 ? -18.062 -4.304 9.788 1.00 82.25 195 ALA A N 1
ATOM 1481 C CA . ALA A 1 195 ? -19.177 -3.602 10.428 1.00 82.25 195 ALA A CA 1
ATOM 1482 C C . ALA A 1 195 ? -20.186 -4.561 11.082 1.00 82.25 195 ALA A C 1
ATOM 1484 O O . ALA A 1 195 ? -20.766 -4.246 12.119 1.00 82.25 195 ALA A O 1
ATOM 1485 N N . HIS A 1 196 ? -20.384 -5.743 10.494 1.00 82.25 196 HIS A N 1
ATOM 1486 C CA . HIS A 1 196 ? -21.306 -6.758 11.005 1.00 82.25 196 HIS A CA 1
ATOM 1487 C C . HIS A 1 196 ? -20.640 -7.808 11.905 1.00 82.25 196 HIS A C 1
ATOM 1489 O O . HIS A 1 196 ? -21.312 -8.743 12.338 1.00 82.25 196 HIS A O 1
ATOM 1495 N N . GLY A 1 197 ? -19.333 -7.689 12.175 1.00 77.44 197 GLY A N 1
ATOM 1496 C CA . GLY A 1 197 ? -18.574 -8.694 12.927 1.00 77.44 197 GLY A CA 1
ATOM 1497 C C . GLY A 1 197 ? -18.549 -10.070 12.249 1.00 77.44 197 GLY A C 1
ATOM 1498 O O . GLY A 1 197 ? -18.326 -11.088 12.900 1.00 77.44 197 GLY A O 1
ATOM 1499 N N . SER A 1 198 ? -18.821 -10.120 10.944 1.00 74.31 198 SER A N 1
ATOM 1500 C CA . SER A 1 198 ? -18.789 -11.348 10.155 1.00 74.31 198 SER A CA 1
ATOM 1501 C C . SER A 1 198 ? -17.396 -11.558 9.568 1.00 74.31 198 SER A C 1
ATOM 1503 O O . SER A 1 198 ? -16.746 -10.600 9.158 1.00 74.31 198 SER A O 1
ATOM 1505 N N . GLY A 1 199 ? -16.942 -12.810 9.488 1.00 74.88 199 GLY A N 1
ATOM 1506 C CA . GLY A 1 199 ? -15.677 -13.125 8.825 1.00 74.88 199 GLY A CA 1
ATOM 1507 C C . GLY A 1 199 ? -15.717 -12.737 7.346 1.00 74.88 199 GLY A C 1
ATOM 1508 O O . GLY A 1 199 ? -16.646 -13.115 6.625 1.00 74.88 199 GLY A O 1
ATOM 1509 N N . TYR A 1 200 ? -14.708 -11.995 6.897 1.00 81.88 200 TYR A N 1
ATOM 1510 C CA . TYR A 1 200 ? -14.508 -11.702 5.485 1.00 81.88 200 TYR A CA 1
ATOM 1511 C C . TYR A 1 200 ? -14.205 -12.994 4.714 1.00 81.88 200 TYR A C 1
ATOM 1513 O O . TYR A 1 200 ? -13.451 -13.842 5.180 1.00 81.88 200 TYR A O 1
ATOM 1521 N N . LYS A 1 201 ? -14.815 -13.172 3.537 1.00 74.88 201 LYS A N 1
ATOM 1522 C CA . LYS A 1 201 ? -14.646 -14.386 2.710 1.00 74.88 201 LYS A CA 1
ATOM 1523 C C . LYS A 1 201 ? -14.114 -14.107 1.306 1.00 74.88 201 LYS A C 1
ATOM 1525 O O . LYS A 1 201 ? -14.030 -15.030 0.498 1.00 74.88 201 LYS A O 1
ATOM 1530 N N . GLY A 1 202 ? -13.778 -12.850 1.014 1.00 74.56 202 GLY A N 1
ATOM 1531 C CA . GLY A 1 202 ? -13.509 -12.405 -0.348 1.00 74.56 202 GLY A CA 1
ATOM 1532 C C . GLY A 1 202 ? -14.757 -12.421 -1.230 1.00 74.56 202 GLY A C 1
ATOM 1533 O O . GLY A 1 202 ? -15.730 -13.138 -0.989 1.00 74.56 202 GLY A O 1
ATOM 1534 N N . ARG A 1 203 ? -14.744 -11.615 -2.289 1.00 77.69 203 ARG A N 1
ATOM 1535 C CA . ARG A 1 203 ? -15.780 -11.643 -3.331 1.00 77.69 20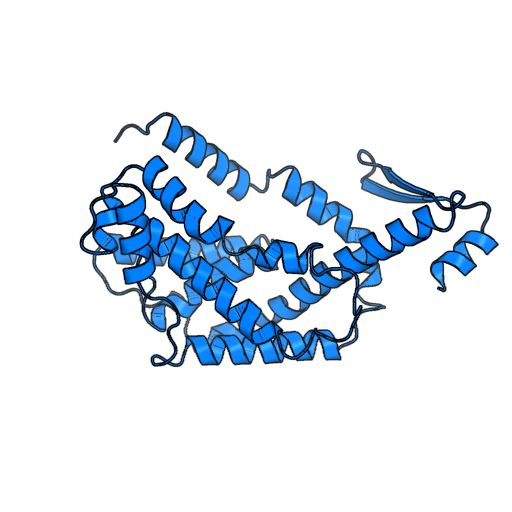3 ARG A CA 1
ATOM 1536 C C . ARG A 1 203 ? -15.489 -12.694 -4.399 1.00 77.69 203 ARG A C 1
ATOM 1538 O O . ARG A 1 203 ? -16.404 -13.141 -5.088 1.00 77.69 203 ARG A O 1
ATOM 1545 N N . LYS A 1 204 ? -14.215 -13.048 -4.583 1.00 67.38 204 LYS A N 1
ATOM 1546 C CA . LYS A 1 204 ? -13.739 -13.932 -5.653 1.00 67.38 204 LYS A CA 1
ATOM 1547 C C . LYS A 1 204 ? -13.011 -15.143 -5.078 1.00 67.38 204 LYS A C 1
ATOM 1549 O O . LYS A 1 204 ? -12.332 -15.048 -4.060 1.00 67.38 204 LYS A O 1
ATOM 1554 N N . ALA A 1 205 ? -13.151 -16.284 -5.752 1.00 59.53 205 ALA A N 1
ATOM 1555 C CA . ALA A 1 205 ? -12.515 -17.525 -5.330 1.00 59.53 205 ALA A CA 1
ATOM 1556 C C . ALA A 1 205 ? -10.974 -17.396 -5.363 1.00 59.53 205 ALA A C 1
ATOM 1558 O O . ALA A 1 205 ? -10.451 -16.846 -6.341 1.00 59.53 205 ALA A O 1
ATOM 1559 N N . PRO A 1 206 ? -10.244 -17.955 -4.376 1.00 55.53 206 PRO A N 1
ATOM 1560 C CA . PRO A 1 206 ? -8.781 -17.856 -4.276 1.00 55.53 206 PRO A CA 1
ATOM 1561 C C . PRO A 1 206 ? -8.016 -18.232 -5.560 1.00 55.53 206 PRO A C 1
ATOM 1563 O O . PRO A 1 206 ? -6.996 -17.625 -5.871 1.00 55.53 206 PRO A O 1
ATOM 1566 N N . GLY A 1 207 ? -8.535 -19.170 -6.363 1.00 58.53 207 GLY A N 1
ATOM 1567 C CA . GLY A 1 207 ? -7.904 -19.617 -7.616 1.00 58.53 207 GLY A CA 1
ATOM 1568 C C . GLY A 1 207 ? -7.948 -18.618 -8.781 1.00 58.53 207 GLY A C 1
ATOM 1569 O O . GLY A 1 207 ? -7.184 -18.758 -9.728 1.00 58.53 207 GLY A O 1
ATOM 1570 N N . THR A 1 208 ? -8.792 -17.587 -8.711 1.00 61.62 208 THR A N 1
ATOM 1571 C CA . THR A 1 208 ? -8.944 -16.582 -9.787 1.00 61.62 208 THR A CA 1
ATOM 1572 C C . THR A 1 208 ? -7.968 -15.412 -9.656 1.00 61.62 208 THR A C 1
ATOM 1574 O O . THR A 1 208 ? -7.939 -14.520 -10.502 1.00 61.62 208 THR A O 1
ATOM 1577 N N . LEU A 1 209 ? -7.184 -15.370 -8.576 1.00 61.81 209 LEU A N 1
ATOM 1578 C CA . LEU A 1 209 ? -6.301 -14.250 -8.267 1.00 61.81 209 LEU A CA 1
ATOM 1579 C C . LEU A 1 209 ? -5.185 -14.097 -9.307 1.00 61.81 209 LEU A C 1
ATOM 1581 O O . LEU A 1 209 ? -4.918 -12.987 -9.757 1.00 61.81 209 LEU A O 1
ATOM 1585 N N . ARG A 1 210 ? -4.592 -15.218 -9.742 1.00 65.62 210 ARG A N 1
ATOM 1586 C CA . ARG A 1 210 ? -3.527 -15.251 -10.758 1.00 65.62 210 ARG A CA 1
ATOM 1587 C C . ARG A 1 210 ? -4.009 -14.741 -12.118 1.00 65.62 210 ARG A C 1
ATOM 1589 O O . ARG A 1 210 ? -3.293 -13.998 -12.776 1.00 65.62 210 ARG A O 1
ATOM 1596 N N . GLU A 1 211 ? -5.234 -15.091 -12.506 1.00 66.62 211 GLU A N 1
ATOM 1597 C CA . GLU A 1 211 ? -5.864 -14.604 -13.741 1.00 66.62 211 GLU A CA 1
ATOM 1598 C C . GLU A 1 211 ? -6.142 -13.099 -13.675 1.00 66.62 211 GLU A C 1
ATOM 1600 O O . GLU A 1 211 ? -5.945 -12.381 -14.651 1.00 66.62 211 GLU A O 1
ATOM 1605 N N . GLN A 1 212 ? -6.540 -12.596 -12.504 1.00 64.75 212 GLN A N 1
ATOM 1606 C CA . GLN A 1 212 ? -6.838 -11.177 -12.315 1.00 64.75 212 GLN A CA 1
ATOM 1607 C C . GLN A 1 212 ? -5.599 -10.299 -12.355 1.00 64.75 212 GLN A C 1
ATOM 1609 O O . GLN A 1 212 ? -5.656 -9.212 -12.919 1.00 64.75 212 GLN A O 1
ATOM 1614 N N . ILE A 1 213 ? -4.491 -10.750 -11.769 1.00 68.69 213 ILE A N 1
ATOM 1615 C CA . ILE A 1 213 ? -3.256 -9.963 -11.711 1.00 68.69 213 ILE A CA 1
ATOM 1616 C C . ILE A 1 213 ? -2.256 -10.319 -12.804 1.00 68.69 213 ILE A C 1
ATOM 1618 O O . ILE A 1 213 ? -1.146 -9.802 -12.784 1.00 68.69 213 ILE A O 1
ATOM 1622 N N . GLY A 1 214 ? -2.625 -11.159 -13.774 1.00 69.75 214 GLY A N 1
ATOM 1623 C CA . GLY A 1 214 ? -1.726 -11.543 -14.866 1.00 69.75 214 GLY A CA 1
ATOM 1624 C C . GLY A 1 214 ? -1.176 -10.350 -15.662 1.00 69.75 214 GLY A C 1
ATOM 1625 O O . GLY A 1 214 ? -0.112 -10.448 -16.260 1.00 69.75 214 GLY A O 1
ATOM 1626 N N . HIS A 1 215 ? -1.858 -9.201 -15.626 1.00 74.06 215 HIS A N 1
ATOM 1627 C CA . HIS A 1 215 ? -1.398 -7.954 -16.243 1.00 74.06 215 HIS A CA 1
ATOM 1628 C C . HIS A 1 215 ? -0.421 -7.147 -15.369 1.00 74.06 215 HIS A C 1
ATOM 1630 O O . HIS A 1 215 ? 0.333 -6.332 -15.894 1.00 74.06 215 HIS A O 1
ATOM 1636 N N . VAL A 1 216 ? -0.398 -7.370 -14.052 1.00 74.50 216 VAL A N 1
ATOM 1637 C CA . VAL A 1 216 ? 0.385 -6.579 -13.088 1.00 74.50 216 VAL A CA 1
ATOM 1638 C C . VAL A 1 216 ? 1.889 -6.634 -13.362 1.00 74.50 216 VAL A C 1
ATOM 1640 O O . VAL A 1 216 ? 2.499 -5.566 -13.401 1.00 74.50 216 VAL A O 1
ATOM 1643 N N . PRO A 1 217 ? 2.510 -7.804 -13.620 1.00 72.00 217 PRO A N 1
ATOM 1644 C CA . PRO A 1 217 ? 3.922 -7.864 -14.001 1.00 72.00 217 PRO A CA 1
ATOM 1645 C C . PRO A 1 217 ? 4.246 -6.998 -15.220 1.00 72.00 217 PRO A C 1
ATOM 1647 O O . PRO A 1 217 ? 5.261 -6.305 -15.233 1.00 72.00 217 PRO A O 1
ATOM 1650 N N . ARG A 1 218 ? 3.359 -6.981 -16.222 1.00 70.75 218 ARG A N 1
ATOM 1651 C CA . ARG A 1 218 ? 3.541 -6.194 -17.445 1.00 70.75 218 ARG A CA 1
ATOM 1652 C C . ARG A 1 218 ? 3.418 -4.695 -17.179 1.00 70.75 218 ARG A C 1
ATOM 1654 O O . ARG A 1 218 ? 4.256 -3.941 -17.659 1.00 70.75 218 ARG A O 1
ATOM 1661 N N . GLU A 1 219 ? 2.442 -4.271 -16.379 1.00 70.12 219 GLU A N 1
ATOM 1662 C CA . GLU A 1 219 ? 2.293 -2.862 -15.983 1.00 70.12 219 GLU A CA 1
ATOM 1663 C C . GLU A 1 219 ? 3.474 -2.375 -15.126 1.00 70.12 219 GLU A C 1
ATOM 1665 O O . GLU A 1 219 ? 3.987 -1.278 -15.335 1.00 70.12 219 GLU A O 1
ATOM 1670 N N . ILE A 1 220 ? 3.989 -3.208 -14.216 1.00 67.62 220 ILE A N 1
ATOM 1671 C CA . ILE A 1 220 ? 5.195 -2.886 -13.436 1.00 67.62 220 ILE A CA 1
ATOM 1672 C C . ILE A 1 220 ? 6.420 -2.787 -14.351 1.00 67.62 220 ILE A C 1
ATOM 1674 O O . ILE A 1 220 ? 7.183 -1.825 -14.247 1.00 67.62 220 ILE A O 1
ATOM 1678 N N . ALA A 1 221 ? 6.603 -3.742 -15.268 1.00 65.25 221 ALA A N 1
ATOM 1679 C CA . ALA A 1 221 ? 7.693 -3.713 -16.242 1.00 65.25 221 ALA A CA 1
ATOM 1680 C C . ALA A 1 221 ? 7.640 -2.442 -17.098 1.00 65.25 221 ALA A C 1
ATOM 1682 O O . ALA A 1 221 ? 8.666 -1.808 -17.345 1.00 65.25 221 ALA A O 1
ATOM 1683 N N . LYS A 1 222 ? 6.432 -2.049 -17.508 1.00 62.88 222 LYS A N 1
ATOM 1684 C CA . LYS A 1 222 ? 6.163 -0.837 -18.277 1.00 62.88 222 LYS A CA 1
ATOM 1685 C C . LYS A 1 222 ? 6.522 0.414 -17.490 1.00 62.88 222 LYS A C 1
ATOM 1687 O O . LYS A 1 222 ? 7.265 1.258 -17.991 1.00 62.88 222 LYS A O 1
ATOM 1692 N N . ASN A 1 223 ? 6.096 0.484 -16.232 1.00 58.28 223 ASN A N 1
ATOM 1693 C CA . ASN A 1 223 ? 6.393 1.615 -15.366 1.00 58.28 223 ASN A CA 1
ATOM 1694 C C . ASN A 1 223 ? 7.895 1.756 -15.059 1.00 58.28 223 ASN A C 1
ATOM 1696 O O . ASN A 1 223 ? 8.439 2.858 -15.113 1.00 58.28 223 ASN A O 1
ATOM 1700 N N . LEU A 1 224 ? 8.592 0.645 -14.813 1.00 58.56 224 LEU A N 1
ATOM 1701 C CA . LEU A 1 224 ? 10.044 0.628 -14.600 1.00 58.56 224 LEU A CA 1
ATOM 1702 C C . LEU A 1 224 ? 10.827 0.981 -15.873 1.00 58.56 224 LEU A C 1
ATOM 1704 O O . LEU A 1 224 ? 11.795 1.744 -15.819 1.00 58.56 224 LEU A O 1
ATOM 1708 N N . GLY A 1 225 ? 10.415 0.438 -17.022 1.00 55.94 225 GLY A N 1
ATOM 1709 C CA . GLY A 1 225 ? 11.006 0.750 -18.324 1.00 55.94 225 GLY A CA 1
ATOM 1710 C C . GLY A 1 225 ? 10.884 2.234 -18.659 1.00 55.94 225 GLY A C 1
ATOM 1711 O O . GLY A 1 225 ? 11.844 2.848 -19.122 1.00 55.94 225 GLY A O 1
ATOM 1712 N N . ALA A 1 226 ? 9.745 2.836 -18.325 1.00 53.03 226 ALA A N 1
ATOM 1713 C CA . ALA A 1 226 ? 9.496 4.257 -18.508 1.00 53.03 226 ALA A CA 1
ATOM 1714 C C . ALA A 1 226 ? 10.408 5.170 -17.729 1.00 53.03 226 ALA A C 1
ATOM 1716 O O . ALA A 1 226 ? 10.970 6.116 -18.282 1.00 53.03 226 ALA A O 1
ATOM 1717 N N . GLN A 1 227 ? 10.592 4.859 -16.456 1.00 53.09 227 GLN A N 1
ATOM 1718 C CA . GLN A 1 227 ? 11.471 5.636 -15.605 1.00 53.09 227 GLN A CA 1
ATOM 1719 C C . GLN A 1 227 ? 12.925 5.536 -16.074 1.00 53.09 227 GLN A C 1
ATOM 1721 O O . GLN A 1 227 ? 13.621 6.549 -16.106 1.00 53.09 227 GLN A O 1
ATOM 1726 N N . LYS A 1 228 ? 13.369 4.355 -16.527 1.00 53.34 228 LYS A N 1
ATOM 1727 C CA . LYS A 1 228 ? 14.704 4.193 -17.121 1.00 53.34 228 LYS A CA 1
ATOM 1728 C C . LYS A 1 228 ? 14.862 4.950 -18.434 1.00 53.34 228 LYS A C 1
ATOM 1730 O O . LYS A 1 228 ? 15.894 5.580 -18.624 1.00 53.34 228 LYS A O 1
ATOM 1735 N N . LEU A 1 229 ? 13.861 4.930 -19.317 1.00 51.84 229 LEU A N 1
ATOM 1736 C CA . LEU A 1 229 ? 13.895 5.711 -20.557 1.00 51.84 229 LEU A CA 1
ATOM 1737 C C . LEU A 1 229 ? 14.017 7.208 -20.244 1.00 51.84 229 LEU A C 1
ATOM 1739 O O . LEU A 1 229 ? 14.864 7.887 -20.815 1.00 51.84 229 LEU A O 1
ATOM 1743 N N . ALA A 1 230 ? 13.227 7.706 -19.290 1.00 52.50 230 ALA A N 1
ATOM 1744 C CA . ALA A 1 230 ? 13.289 9.094 -18.850 1.00 52.50 230 ALA A CA 1
ATOM 1745 C C . ALA A 1 230 ? 14.667 9.457 -18.263 1.00 52.50 230 ALA A C 1
ATOM 1747 O O . ALA A 1 230 ? 15.221 10.498 -18.613 1.00 52.50 230 ALA A O 1
ATOM 1748 N N . GLN A 1 231 ? 15.257 8.589 -17.432 1.00 52.59 231 GLN A N 1
ATOM 1749 C CA . GLN A 1 231 ? 16.609 8.780 -16.889 1.00 52.59 231 GLN A CA 1
ATOM 1750 C C . GLN A 1 231 ? 17.689 8.764 -17.979 1.00 52.59 231 GLN A C 1
ATOM 1752 O O . GLN A 1 231 ? 18.576 9.615 -17.967 1.00 52.59 231 GLN A O 1
ATOM 1757 N N . SER A 1 232 ? 17.613 7.840 -18.940 1.00 51.09 232 SER A N 1
ATOM 1758 C CA . SER A 1 232 ? 18.550 7.773 -20.068 1.00 51.09 232 SER A CA 1
ATOM 1759 C C . SER A 1 232 ? 18.444 9.003 -20.964 1.00 51.09 232 SER A C 1
ATOM 1761 O O . SER A 1 232 ? 19.464 9.574 -21.330 1.00 51.09 232 SER A O 1
ATOM 1763 N N . ILE A 1 233 ? 17.226 9.461 -21.268 1.00 55.59 233 ILE A N 1
ATOM 1764 C CA . ILE A 1 233 ? 16.992 10.696 -22.029 1.00 55.59 233 ILE A CA 1
ATOM 1765 C C . ILE A 1 233 ? 17.564 11.909 -21.288 1.00 55.59 233 ILE A C 1
ATOM 1767 O O . ILE A 1 233 ? 18.197 12.766 -21.906 1.00 55.59 233 ILE A O 1
ATOM 1771 N N . HIS A 1 234 ? 17.376 11.978 -19.968 1.00 55.34 234 HIS A N 1
ATOM 1772 C CA . HIS A 1 234 ? 17.936 13.055 -19.157 1.00 55.34 234 HIS A CA 1
ATOM 1773 C C . HIS A 1 234 ? 19.468 13.045 -19.196 1.00 55.34 234 HIS A C 1
ATOM 1775 O O . HIS A 1 234 ? 20.078 14.071 -19.475 1.00 55.34 234 HIS A O 1
ATOM 1781 N N . LYS A 1 235 ? 20.083 11.868 -19.046 1.00 55.53 235 LYS A N 1
ATOM 1782 C CA . LYS A 1 235 ? 21.535 11.699 -19.154 1.00 55.53 235 LYS A CA 1
ATOM 1783 C C . LYS A 1 235 ? 22.070 12.060 -20.547 1.00 55.53 235 LYS A C 1
ATOM 1785 O O . LYS A 1 235 ? 23.101 12.709 -20.649 1.00 55.53 235 LYS A O 1
ATOM 1790 N N . LEU A 1 236 ? 21.355 11.704 -21.617 1.00 55.62 236 LEU A N 1
ATOM 1791 C CA . LEU A 1 236 ? 21.707 12.099 -22.988 1.00 55.62 236 LEU A CA 1
ATOM 1792 C C . LEU A 1 236 ? 21.622 13.620 -23.195 1.00 55.62 236 LEU A C 1
ATOM 1794 O O . LEU A 1 236 ? 22.444 14.178 -23.911 1.00 55.62 236 LEU A O 1
ATOM 1798 N N . THR A 1 237 ? 20.668 14.288 -22.542 1.00 58.91 237 THR A N 1
ATOM 1799 C CA . THR A 1 237 ? 20.531 15.758 -22.553 1.00 58.91 237 THR A CA 1
ATOM 1800 C C . THR A 1 237 ? 21.667 16.440 -21.772 1.00 58.91 237 THR A C 1
ATOM 1802 O O . THR A 1 237 ? 22.098 17.533 -22.128 1.00 58.91 237 THR A O 1
ATOM 1805 N N . GLU A 1 238 ? 22.175 15.809 -20.706 1.00 62.06 238 GLU A N 1
ATOM 1806 C CA . GLU A 1 238 ? 23.349 16.293 -19.960 1.00 62.06 238 GLU A CA 1
ATOM 1807 C C . GLU A 1 238 ? 24.664 16.088 -20.730 1.00 62.06 238 GLU A C 1
ATOM 1809 O O . GLU A 1 238 ? 25.539 16.955 -20.701 1.00 62.06 238 GLU A O 1
ATOM 1814 N N . GLU A 1 239 ? 24.816 14.944 -21.403 1.00 71.25 239 GLU A N 1
ATOM 1815 C CA . GLU A 1 239 ? 26.017 14.596 -22.174 1.00 71.25 239 GLU A CA 1
ATOM 1816 C C . GLU A 1 239 ? 26.115 15.367 -23.499 1.00 71.25 239 GLU A C 1
ATOM 1818 O O . GLU A 1 239 ? 27.222 15.703 -23.928 1.00 71.25 239 GLU A O 1
ATOM 1823 N N . ASP A 1 240 ? 24.978 15.670 -24.131 1.00 73.38 240 ASP A N 1
ATOM 1824 C CA . ASP A 1 240 ? 24.900 16.472 -25.348 1.00 73.38 240 ASP A CA 1
ATOM 1825 C C . ASP A 1 240 ? 23.984 17.696 -25.154 1.00 73.38 240 ASP A C 1
ATOM 1827 O O . ASP A 1 240 ? 22.766 17.599 -25.320 1.00 73.38 240 ASP A O 1
ATOM 1831 N N . PRO A 1 241 ? 24.558 18.889 -24.900 1.00 74.81 241 PRO A N 1
ATOM 1832 C CA . PRO A 1 241 ? 23.799 20.131 -24.737 1.00 74.81 241 PRO A CA 1
ATOM 1833 C C . PRO A 1 241 ? 22.973 20.532 -25.968 1.00 74.81 241 PRO A C 1
ATOM 1835 O O . PRO A 1 241 ? 22.126 21.421 -25.887 1.00 74.81 241 PRO A O 1
ATOM 1838 N N . CYS A 1 242 ? 23.265 19.947 -27.133 1.00 74.00 242 CYS A N 1
ATOM 1839 C CA . CYS A 1 242 ? 22.571 20.212 -28.386 1.00 74.00 242 CYS A CA 1
ATOM 1840 C C . CYS A 1 242 ? 21.400 19.251 -28.634 1.00 74.00 242 CYS A C 1
ATOM 1842 O O . CYS A 1 242 ? 20.670 19.434 -29.615 1.00 74.00 242 CYS A O 1
ATOM 1844 N N . PHE A 1 243 ? 21.220 18.243 -27.778 1.00 71.88 243 PHE A N 1
ATOM 1845 C CA . PHE A 1 243 ? 20.043 17.390 -27.735 1.00 71.88 243 PHE A CA 1
ATOM 1846 C C . PHE A 1 243 ? 19.118 17.870 -26.616 1.00 71.88 243 PHE A C 1
ATOM 1848 O O . PHE A 1 243 ? 19.478 17.848 -25.446 1.00 71.88 243 PHE A O 1
ATOM 1855 N N . VAL A 1 244 ? 17.921 18.333 -26.971 1.00 66.94 244 VAL A N 1
ATOM 1856 C CA . VAL A 1 244 ? 16.967 18.918 -26.022 1.00 66.94 244 VAL A CA 1
ATOM 1857 C C . VAL A 1 244 ? 15.654 18.163 -26.105 1.00 66.94 244 VAL A C 1
ATOM 1859 O O . VAL A 1 244 ? 15.087 18.009 -27.187 1.00 66.94 244 VAL A O 1
ATOM 1862 N N . VAL A 1 245 ? 15.139 17.730 -24.958 1.00 60.41 245 VAL A N 1
ATOM 1863 C CA . VAL A 1 245 ? 13.817 17.112 -24.863 1.00 60.41 245 VAL A CA 1
ATOM 1864 C C . VAL A 1 245 ? 12.876 18.044 -24.118 1.00 60.41 245 VAL A C 1
ATOM 1866 O O . VAL A 1 245 ? 13.075 18.354 -22.947 1.00 60.41 245 VAL A O 1
ATOM 1869 N N . GLU A 1 246 ? 11.841 18.492 -24.819 1.00 56.44 246 GLU A N 1
ATOM 1870 C CA . GLU A 1 246 ? 10.796 19.362 -24.293 1.00 56.44 246 GLU A CA 1
ATOM 1871 C C . GLU A 1 246 ? 9.459 18.634 -24.308 1.00 56.44 246 GLU A C 1
ATOM 1873 O O . GLU A 1 246 ? 9.158 17.838 -25.197 1.00 56.44 246 GLU A O 1
ATOM 1878 N N . HIS A 1 247 ? 8.623 18.946 -23.329 1.00 51.97 247 HIS A N 1
ATOM 1879 C CA . HIS A 1 247 ? 7.285 18.397 -23.234 1.00 51.97 247 HIS A CA 1
ATOM 1880 C C . HIS A 1 247 ? 6.260 19.520 -23.346 1.00 51.97 247 HIS A C 1
ATOM 1882 O O . HIS A 1 247 ? 6.192 20.398 -22.483 1.00 51.97 247 HIS A O 1
ATOM 1888 N N . ASN A 1 248 ? 5.473 19.507 -24.421 1.00 47.25 248 ASN A N 1
ATOM 1889 C CA . ASN A 1 248 ? 4.416 20.484 -24.630 1.00 47.25 248 ASN A CA 1
ATOM 1890 C C . ASN A 1 248 ? 3.151 20.036 -23.883 1.00 47.25 248 ASN A C 1
ATOM 1892 O O . ASN A 1 248 ? 2.475 19.094 -24.299 1.00 47.25 248 ASN A O 1
ATOM 1896 N N . GLN A 1 249 ? 2.840 20.730 -22.785 1.00 36.62 249 GLN A N 1
ATOM 1897 C CA . GLN A 1 249 ? 1.714 20.407 -21.904 1.00 36.62 249 GLN A CA 1
ATOM 1898 C C . GLN A 1 249 ? 0.338 20.703 -22.527 1.00 36.62 249 GLN A C 1
ATOM 1900 O O . GLN A 1 249 ? -0.634 20.054 -22.157 1.00 36.62 249 GLN A O 1
ATOM 1905 N N . GLU A 1 250 ? 0.236 21.650 -23.469 1.00 38.47 250 GLU A N 1
ATOM 1906 C CA . GLU A 1 250 ? -1.039 22.008 -24.117 1.00 38.47 250 GLU A CA 1
ATOM 1907 C C . GLU A 1 250 ? -1.413 21.031 -25.235 1.00 38.47 250 GLU A C 1
ATOM 1909 O O . GLU A 1 250 ? -2.577 20.658 -25.375 1.00 38.47 250 GLU A O 1
ATOM 1914 N N . LEU A 1 251 ? -0.424 20.610 -26.030 1.00 44.56 251 LEU A N 1
ATOM 1915 C CA . LEU A 1 251 ? -0.629 19.687 -27.155 1.00 44.56 251 LEU A CA 1
ATOM 1916 C C . LEU A 1 251 ? -0.445 18.225 -26.777 1.00 44.56 251 LEU A C 1
ATOM 1918 O O . LEU A 1 251 ? -0.811 17.342 -27.550 1.00 44.56 251 LEU A O 1
ATOM 1922 N N . ASN A 1 252 ? 0.050 17.963 -25.570 1.00 43.53 252 ASN A N 1
ATOM 1923 C CA . ASN A 1 252 ? 0.248 16.615 -25.086 1.00 43.53 252 ASN A CA 1
ATOM 1924 C C . ASN A 1 252 ? 1.246 15.847 -25.990 1.00 43.53 252 ASN A C 1
ATOM 1926 O O . ASN A 1 252 ? 1.011 14.692 -26.357 1.00 43.53 252 ASN A O 1
ATOM 1930 N N . GLU A 1 253 ? 2.403 16.455 -26.285 1.00 44.66 253 GLU A N 1
ATOM 1931 C CA . GLU A 1 253 ? 3.466 15.867 -27.118 1.00 44.66 253 GLU A CA 1
ATOM 1932 C C . GLU A 1 253 ? 4.859 16.026 -26.486 1.00 44.66 253 GLU A C 1
ATOM 1934 O O . GLU A 1 253 ? 5.188 17.068 -25.913 1.00 44.66 253 GLU A O 1
ATOM 1939 N N . THR A 1 254 ? 5.704 14.999 -26.624 1.00 51.38 254 THR A N 1
ATOM 1940 C CA . THR A 1 254 ? 7.137 15.079 -26.300 1.00 51.38 254 THR A CA 1
ATOM 1941 C C . THR A 1 254 ? 7.913 15.368 -27.576 1.00 51.38 254 THR A C 1
ATOM 1943 O O . THR A 1 254 ? 7.883 14.580 -28.520 1.00 51.38 254 THR A O 1
ATOM 1946 N N . VAL A 1 255 ? 8.615 16.497 -27.599 1.00 66.88 255 VAL A N 1
ATOM 1947 C CA . VAL A 1 255 ? 9.381 16.977 -28.745 1.00 66.88 255 VAL A CA 1
ATOM 1948 C C . VAL A 1 255 ? 10.862 16.831 -28.428 1.00 66.88 255 VAL A C 1
ATOM 1950 O O . VAL A 1 255 ? 11.385 17.475 -27.521 1.00 66.88 255 VAL A O 1
ATOM 1953 N N . MET A 1 256 ? 11.545 15.986 -29.1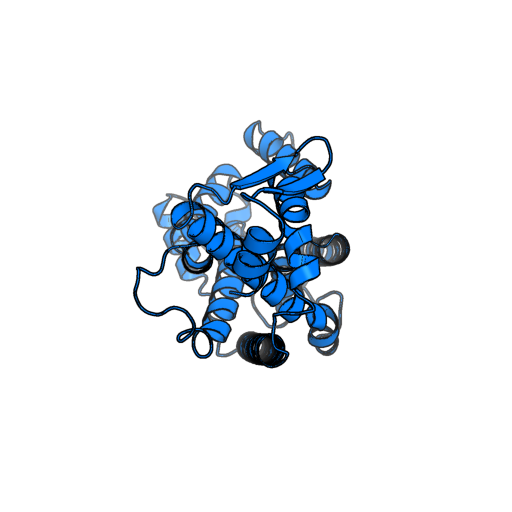95 1.00 70.31 256 MET A N 1
ATOM 1954 C CA . MET A 1 256 ? 13.000 15.870 -29.150 1.00 70.31 256 MET A CA 1
ATOM 1955 C C . MET A 1 256 ? 13.599 16.744 -30.250 1.00 70.31 256 MET A C 1
ATOM 1957 O O . MET A 1 256 ? 13.192 16.662 -31.411 1.00 70.31 256 MET A O 1
ATOM 1961 N N . ARG A 1 257 ? 14.553 17.596 -29.883 1.00 73.19 257 ARG A N 1
ATOM 1962 C CA . ARG A 1 257 ? 15.249 18.511 -30.785 1.00 73.19 257 ARG A CA 1
ATOM 1963 C C . ARG A 1 257 ? 16.730 18.168 -30.804 1.00 73.19 257 ARG A C 1
ATOM 1965 O O . ARG A 1 257 ? 17.332 17.919 -29.767 1.00 73.19 257 ARG A O 1
ATOM 1972 N N . GLY A 1 258 ? 17.316 18.221 -31.991 1.00 82.25 258 GLY A N 1
ATOM 1973 C CA . GLY A 1 258 ? 18.748 18.068 -32.194 1.00 82.25 258 GLY A CA 1
ATOM 1974 C C . GLY A 1 258 ? 19.208 18.889 -33.393 1.00 82.25 258 GLY A C 1
ATOM 1975 O O . GLY A 1 258 ? 18.396 19.378 -34.174 1.00 82.25 258 GLY A O 1
ATOM 1976 N N . LEU A 1 259 ? 20.523 19.011 -33.561 1.00 82.44 259 LEU A N 1
ATOM 1977 C CA . LEU A 1 259 ? 21.178 19.729 -34.669 1.00 82.44 259 LEU A CA 1
ATOM 1978 C C . LEU A 1 259 ? 20.764 19.307 -36.096 1.00 82.44 259 LEU A C 1
ATOM 1980 O O . LEU A 1 259 ? 21.028 20.043 -37.043 1.00 82.44 259 LEU A O 1
ATOM 1984 N N . GLY A 1 260 ? 20.144 18.139 -36.281 1.00 79.81 260 GLY A N 1
ATOM 1985 C CA . GLY A 1 260 ? 19.666 17.677 -37.584 1.00 79.81 260 GLY A CA 1
ATOM 1986 C C . GLY A 1 260 ? 19.269 16.202 -37.587 1.00 79.81 260 GLY A C 1
ATOM 1987 O O . GLY A 1 260 ? 19.423 15.504 -36.588 1.00 79.81 260 GLY A O 1
ATOM 1988 N N . GLU A 1 261 ? 18.782 15.713 -38.729 1.00 78.69 261 GLU A N 1
ATOM 1989 C CA . GLU A 1 261 ? 18.279 14.338 -38.883 1.00 78.69 261 GLU A CA 1
ATOM 1990 C C . GLU A 1 261 ? 19.328 13.272 -38.532 1.00 78.69 261 GLU A C 1
ATOM 1992 O O . GLU A 1 261 ? 19.035 12.323 -37.807 1.00 78.69 261 GLU A O 1
ATOM 1997 N N . LEU A 1 262 ? 20.567 13.439 -39.009 1.00 72.81 262 LEU A N 1
ATOM 1998 C CA . LEU A 1 262 ? 21.654 12.496 -38.734 1.00 72.81 262 LEU A CA 1
ATOM 1999 C C . LEU A 1 262 ? 21.998 12.448 -37.241 1.00 72.81 262 LEU A C 1
ATOM 2001 O O . LEU A 1 262 ? 22.207 11.367 -36.699 1.00 72.81 262 LEU A O 1
ATOM 2005 N N . HIS A 1 263 ? 22.021 13.609 -36.582 1.00 74.06 263 HIS A N 1
ATOM 2006 C CA . HIS A 1 263 ? 22.247 13.696 -35.144 1.00 74.06 263 HIS A CA 1
ATOM 2007 C C . HIS A 1 263 ? 21.132 12.965 -34.386 1.00 74.06 263 HIS A C 1
ATOM 2009 O O . HIS A 1 263 ? 21.420 12.084 -33.587 1.00 74.06 263 HIS A O 1
ATOM 2015 N N . MET A 1 264 ? 19.869 13.230 -34.727 1.00 75.62 264 MET A N 1
ATOM 2016 C CA . MET A 1 264 ? 18.727 12.540 -34.123 1.00 75.62 264 MET A CA 1
ATOM 2017 C C . MET A 1 264 ? 18.787 11.020 -34.309 1.00 75.62 264 MET A C 1
ATOM 2019 O O . MET A 1 264 ? 18.492 10.282 -33.376 1.00 75.62 264 MET A O 1
ATOM 2023 N N . ARG A 1 265 ? 19.201 10.535 -35.486 1.00 70.38 265 ARG A N 1
ATOM 2024 C CA . ARG A 1 265 ? 19.316 9.096 -35.758 1.00 70.38 265 ARG A CA 1
ATOM 2025 C C . ARG A 1 265 ? 20.394 8.434 -34.901 1.00 70.38 265 ARG A C 1
ATOM 2027 O O . ARG A 1 265 ? 20.122 7.424 -34.269 1.00 70.38 265 ARG A O 1
ATOM 2034 N N . VAL A 1 266 ? 21.583 9.034 -34.834 1.00 70.56 266 VAL A N 1
ATOM 2035 C CA . VAL A 1 266 ? 22.705 8.508 -34.039 1.00 70.56 266 VAL A CA 1
ATOM 2036 C C . VAL A 1 266 ? 22.391 8.535 -32.542 1.00 70.56 266 VAL A C 1
ATOM 2038 O O . VAL A 1 266 ? 22.736 7.594 -31.833 1.00 70.56 266 VAL A O 1
ATOM 2041 N N . THR A 1 267 ? 21.724 9.584 -32.061 1.00 65.75 267 THR A N 1
ATOM 2042 C CA . THR A 1 267 ? 21.348 9.717 -30.647 1.00 65.75 267 THR A CA 1
ATOM 2043 C C . THR A 1 267 ? 20.266 8.713 -30.239 1.00 65.75 267 THR A C 1
ATOM 2045 O O . THR A 1 267 ? 20.290 8.237 -29.111 1.00 65.75 267 THR A O 1
ATOM 2048 N N . LEU A 1 268 ? 19.355 8.347 -31.148 1.00 61.97 268 LEU A N 1
ATOM 2049 C CA . LEU A 1 268 ? 18.289 7.364 -30.899 1.00 61.97 268 LEU A CA 1
ATOM 2050 C C . LEU A 1 268 ? 18.714 5.898 -31.101 1.00 61.97 268 LEU A C 1
ATOM 2052 O O . LEU A 1 268 ? 17.992 4.998 -30.679 1.00 61.97 268 LEU A O 1
ATOM 2056 N N . GLU A 1 269 ? 19.840 5.648 -31.771 1.00 59.66 269 GLU A N 1
ATOM 2057 C CA . GLU A 1 269 ? 20.392 4.301 -32.001 1.00 59.66 269 GLU A CA 1
ATOM 2058 C C . GLU A 1 269 ? 21.366 3.836 -30.899 1.00 59.66 269 GLU A C 1
ATOM 2060 O O . GLU A 1 269 ? 21.780 2.674 -30.914 1.00 59.66 269 GLU A O 1
ATOM 2065 N N . ARG A 1 270 ? 21.746 4.725 -29.970 1.00 54.34 270 ARG A N 1
ATOM 2066 C CA . ARG A 1 270 ? 22.584 4.414 -28.799 1.00 54.34 270 ARG A CA 1
ATOM 2067 C C . ARG A 1 270 ? 21.776 3.819 -27.652 1.00 54.34 270 ARG A C 1
ATOM 2069 O O . ARG A 1 270 ? 22.338 2.919 -26.988 1.00 54.34 270 ARG A O 1
#

Sequence (270 aa):
MRLTDYERKAQREIERWERGESLFGQALGFAMKPVDWAFDRFVPDSVVDGLTDALTQALSSLNDASTWTFNENDVLEAAEDLDIEASAIGDLRDHSLEELDALAKRFTSQNTILSMLSGGGAGLGGALLLAADIPVLFTVNFRLIQQVAASYGFPLRGPEYTPLVVGIFNVAASGSREAKSDALRELSVAAAAFAHGSGYKGRKAPGTLREQIGHVPREIAKNLGAQKLAQSIHKLTEEDPCFVVEHNQELNETVMRGLGELHMRVTLER

Foldseek 3Di:
DDDDPVRVVVVVVVVCVLVVVPPVSVVLVLLLVVLVVCLVPPQDVVLLVLLLVLVVLLLVLLQPQVNLPADLVVLCVLCVVLVNDDPALQCLQVDDPVSLVVSLVVLVVVCCVVVVLQPDDDDPDPPDPPRPCSSVSSNSQLNSLQSSCSSNSHRCHHPQSSLLSVLVVQCVQQVDNVSVVSNVVQVVQSVVCVVVVHDRRTPDDPVCSSVVCSCRSVSNSSSSSSSVVVVLLVVLCVVDVQWDWDADPVVSDIDIGHPDDVRVVVSVVD